Protein AF-A0AA47ESH7-F1 (afdb_monomer_lite)

Secondary structure (DSSP, 8-state):
--HHHHHHHHHHHHHHHHHHHHHHHHHHHHTT-TT--HHHHHHT--GGGGGTEEE-SS-TTSEEEPTT----TTS-----HHHHHHHIIIIITPEETT-TT--GGGEE-BSTTS-B-HHHHHHHHHHHHHHHHHHHH---BTTBPP-EEE-TTTTT--HHHHHHT---PPTT-TTSPEEEEETTSSSPEEEEE---TTT----------------------PPPGGGHHHHHHHHHHHHHHHHTT----HHHHHHHHHHHHHHHHTT--TTS-EEEEEPPP-SSS-TTSEEEEEESSS--SSGGGSEEEEEHHHHHHS-HHHHHHHHHHHHHHHHHHHHHHHHHHHHHHHT------

InterPro domains:
  IPR046519 X-Tfes, XVIPCD [PF20410] (221-329)

Radius of gyration: 30.8 Å; chains: 1; bounding box: 92×50×91 Å

Structure (mmCIF, N/CA/C/O backbone):
data_AF-A0AA47ESH7-F1
#
_entry.id   AF-A0AA47ESH7-F1
#
loop_
_atom_site.group_PDB
_atom_site.id
_atom_site.type_symbol
_atom_site.label_atom_id
_atom_site.label_alt_id
_atom_site.label_comp_id
_atom_site.label_asym_id
_atom_site.label_entity_id
_atom_site.label_seq_id
_atom_site.pdbx_PDB_ins_code
_atom_site.Cartn_x
_atom_site.Cartn_y
_atom_site.Cartn_z
_atom_site.occupancy
_atom_site.B_iso_or_equiv
_atom_site.auth_seq_id
_atom_site.auth_comp_id
_atom_site.auth_asym_id
_atom_site.auth_atom_id
_atom_site.pdbx_PDB_model_num
ATOM 1 N N . MET A 1 1 ? -9.612 -15.877 -10.134 1.00 49.09 1 MET A N 1
ATOM 2 C CA . MET A 1 1 ? -10.348 -15.116 -9.097 1.00 49.09 1 MET A CA 1
ATOM 3 C C . MET A 1 1 ? -10.061 -13.647 -9.335 1.00 49.09 1 MET A C 1
ATOM 5 O O . MET A 1 1 ? -8.882 -13.316 -9.353 1.00 49.09 1 MET A O 1
ATOM 9 N N . PRO A 1 2 ? -11.069 -12.790 -9.546 1.00 77.19 2 PRO A N 1
ATOM 10 C CA . PRO A 1 2 ? -10.845 -11.352 -9.643 1.00 77.19 2 PRO A CA 1
ATOM 11 C C . PRO A 1 2 ? -10.393 -10.816 -8.276 1.00 77.19 2 PRO A C 1
ATOM 13 O O . PRO A 1 2 ? -10.982 -11.177 -7.254 1.00 77.19 2 PRO A O 1
ATOM 16 N N . VAL A 1 3 ? -9.363 -9.967 -8.248 1.00 86.25 3 VAL A N 1
ATOM 17 C CA . VAL A 1 3 ? -8.791 -9.367 -7.023 1.00 86.25 3 VAL A CA 1
ATOM 18 C C . VAL A 1 3 ? -9.866 -8.705 -6.146 1.00 86.25 3 VAL A C 1
ATOM 20 O O . VAL A 1 3 ? -9.872 -8.879 -4.928 1.00 86.25 3 VAL A O 1
ATOM 23 N N . GLU A 1 4 ? -10.835 -8.034 -6.770 1.00 89.44 4 GLU A N 1
ATOM 24 C CA . GLU A 1 4 ? -11.952 -7.365 -6.094 1.00 89.44 4 GLU A CA 1
ATOM 25 C C . GLU A 1 4 ? -12.818 -8.318 -5.257 1.00 89.44 4 GLU A C 1
ATOM 27 O O . GLU A 1 4 ? -13.186 -7.999 -4.127 1.00 89.44 4 GLU A O 1
ATOM 32 N N . THR A 1 5 ? -13.119 -9.515 -5.771 1.00 89.69 5 THR A N 1
ATOM 33 C CA . THR A 1 5 ? -13.942 -10.500 -5.054 1.00 89.69 5 THR A CA 1
ATOM 34 C C . THR A 1 5 ? -13.242 -10.991 -3.789 1.00 89.69 5 THR A C 1
ATOM 36 O O . THR A 1 5 ? -13.888 -11.172 -2.758 1.00 89.69 5 THR A O 1
ATOM 39 N N . LEU A 1 6 ? -11.920 -11.177 -3.850 1.00 88.50 6 LEU A N 1
ATOM 40 C CA . LEU A 1 6 ? -11.137 -11.597 -2.690 1.00 88.50 6 LEU A CA 1
ATOM 41 C C . LEU A 1 6 ? -11.092 -10.499 -1.621 1.00 88.50 6 LEU A C 1
ATOM 43 O O . LEU A 1 6 ? -11.326 -10.786 -0.450 1.00 88.50 6 LEU A O 1
ATOM 47 N N . LEU A 1 7 ? -10.873 -9.242 -2.019 1.00 90.81 7 LEU A N 1
ATOM 48 C CA . LEU A 1 7 ? -10.940 -8.106 -1.094 1.00 90.81 7 LEU A CA 1
ATOM 49 C C . LEU A 1 7 ? -12.316 -7.974 -0.444 1.00 90.81 7 LEU A C 1
ATOM 51 O O . LEU A 1 7 ? -12.404 -7.769 0.763 1.00 90.81 7 LEU A O 1
ATOM 55 N N . ALA A 1 8 ? -13.390 -8.123 -1.222 1.00 93.31 8 ALA A N 1
ATOM 56 C CA . ALA A 1 8 ? -14.749 -8.068 -0.699 1.00 93.31 8 ALA A CA 1
ATOM 57 C C . ALA A 1 8 ? -15.010 -9.178 0.333 1.00 93.31 8 ALA A C 1
ATOM 59 O O . ALA A 1 8 ? -15.667 -8.920 1.343 1.00 93.31 8 ALA A O 1
ATOM 60 N N . SER A 1 9 ? -14.466 -10.383 0.117 1.00 92.50 9 SER A N 1
ATOM 61 C CA . SER A 1 9 ? -14.520 -11.472 1.101 1.00 92.50 9 SER A CA 1
ATOM 62 C C . SER A 1 9 ? -13.768 -11.103 2.379 1.00 92.50 9 SER A C 1
ATOM 64 O O . SER A 1 9 ? -14.365 -11.128 3.451 1.00 92.50 9 SER A O 1
ATOM 66 N N . ASN A 1 10 ? -12.508 -10.664 2.269 1.00 90.00 10 ASN A N 1
ATOM 67 C CA . ASN A 1 10 ? -11.696 -10.274 3.429 1.00 90.00 10 ASN A CA 1
ATOM 68 C C . ASN A 1 10 ? -12.361 -9.142 4.226 1.00 90.00 10 ASN A C 1
ATOM 70 O O . ASN A 1 10 ? -12.407 -9.185 5.452 1.00 90.00 10 A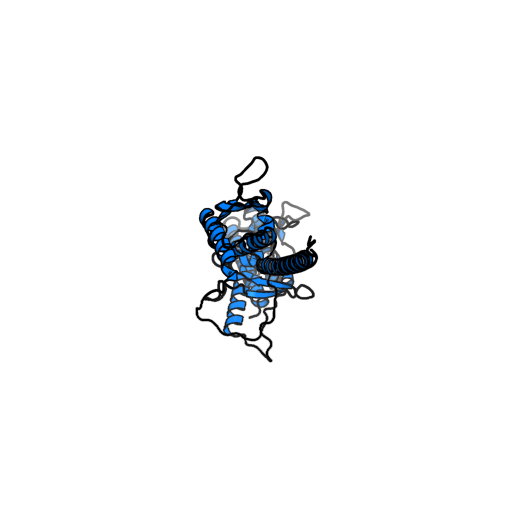SN A O 1
ATOM 74 N N . ARG A 1 11 ? -12.955 -8.162 3.535 1.00 96.38 11 ARG A N 1
ATOM 75 C CA . ARG A 1 11 ? -13.723 -7.077 4.158 1.00 96.38 11 ARG A CA 1
ATOM 76 C C . ARG A 1 11 ? -14.916 -7.597 4.955 1.00 96.38 11 ARG A C 1
ATOM 78 O O . ARG A 1 11 ? -15.185 -7.095 6.045 1.00 96.38 11 ARG A O 1
ATOM 85 N N . GLN A 1 12 ? -15.652 -8.575 4.424 1.00 96.88 12 GLN A N 1
ATOM 86 C CA . GLN A 1 12 ? -16.763 -9.190 5.152 1.00 96.88 12 GLN A CA 1
ATOM 87 C C . GLN A 1 12 ? -16.285 -10.005 6.352 1.00 96.88 12 GLN A C 1
ATOM 89 O O . GLN A 1 12 ? -16.922 -9.946 7.404 1.00 96.88 12 GLN A O 1
ATOM 94 N N . ASP A 1 13 ? -15.199 -10.757 6.201 1.00 93.50 13 ASP A N 1
ATOM 95 C CA . ASP A 1 13 ? -14.670 -11.616 7.258 1.00 93.50 13 ASP A CA 1
ATOM 96 C C . ASP A 1 13 ? -14.134 -10.783 8.426 1.00 93.50 13 ASP A C 1
ATOM 98 O O . ASP A 1 13 ? -14.510 -11.033 9.571 1.00 93.50 13 ASP A O 1
ATOM 102 N N . GLU A 1 14 ? -13.385 -9.714 8.143 1.00 94.31 14 GLU A N 1
ATOM 103 C CA . GLU A 1 14 ? -12.930 -8.754 9.155 1.00 94.31 14 GLU A CA 1
ATOM 104 C C . GLU A 1 14 ? -14.098 -8.062 9.859 1.00 94.31 14 GLU A C 1
ATOM 106 O O . GLU A 1 14 ? -14.135 -7.981 11.086 1.00 94.31 14 GLU A O 1
ATOM 111 N N . ALA A 1 15 ? -15.112 -7.620 9.109 1.00 97.69 15 ALA A N 1
ATOM 112 C CA . ALA A 1 15 ? -16.294 -7.000 9.698 1.00 97.69 15 ALA A CA 1
ATOM 113 C C . ALA A 1 15 ? -17.047 -7.962 10.633 1.00 97.69 15 ALA A C 1
ATOM 115 O O . ALA A 1 15 ? -17.444 -7.579 11.735 1.00 97.69 15 ALA A O 1
ATOM 116 N N . LYS A 1 16 ? -17.221 -9.229 10.235 1.00 97.81 16 LYS A N 1
ATOM 117 C CA . LYS A 1 16 ? -17.839 -10.257 11.088 1.00 97.81 16 LYS A CA 1
ATOM 118 C C . LYS A 1 16 ? -16.979 -10.552 12.317 1.00 97.81 16 LYS A C 1
ATOM 120 O O . LYS A 1 16 ? -17.526 -10.672 13.413 1.00 97.81 16 LYS A O 1
ATOM 125 N N . ALA A 1 17 ? -15.657 -10.621 12.160 1.00 96.81 17 ALA A N 1
ATOM 126 C CA . ALA A 1 17 ? -14.728 -10.819 13.268 1.00 96.81 17 ALA A CA 1
ATOM 127 C C . ALA A 1 17 ? -14.803 -9.666 14.283 1.00 96.81 17 ALA A C 1
ATOM 129 O O . ALA A 1 17 ? -14.866 -9.915 15.488 1.00 96.81 17 ALA A O 1
ATOM 130 N N . GLN A 1 18 ? -14.896 -8.417 13.817 1.00 96.12 18 GLN A N 1
ATOM 131 C CA . GLN A 1 18 ? -15.100 -7.255 14.684 1.00 96.12 18 GLN A CA 1
ATOM 132 C C . GLN A 1 18 ? -16.426 -7.328 15.446 1.00 96.12 18 GLN A C 1
ATOM 134 O O . GLN A 1 18 ? -16.442 -7.129 16.661 1.00 96.12 18 GLN A O 1
ATOM 139 N N . ILE A 1 19 ? -17.529 -7.683 14.779 1.00 98.31 19 ILE A N 1
ATOM 140 C CA . ILE A 1 19 ? -18.834 -7.858 15.440 1.00 98.31 19 ILE A CA 1
ATOM 141 C C . ILE A 1 19 ? -18.763 -8.948 16.520 1.00 98.31 19 ILE A C 1
ATOM 143 O O . ILE A 1 19 ? -19.250 -8.751 17.634 1.00 98.31 19 ILE A O 1
ATOM 147 N N . ALA A 1 20 ? -18.127 -10.084 16.223 1.00 98.25 20 ALA A N 1
ATOM 148 C CA . ALA A 1 20 ? -17.925 -11.148 17.203 1.00 98.25 20 ALA A CA 1
ATOM 149 C C . ALA A 1 20 ? -17.082 -10.670 18.399 1.00 98.25 20 ALA A C 1
ATOM 151 O O . ALA A 1 20 ? -17.437 -10.933 19.549 1.00 98.25 20 ALA A O 1
ATOM 152 N N . GLY A 1 21 ? -16.008 -9.917 18.140 1.00 96.62 21 GLY A N 1
ATOM 153 C CA . GLY A 1 21 ? -15.154 -9.328 19.172 1.00 96.62 21 GLY A CA 1
ATOM 154 C C . GLY A 1 21 ? -15.886 -8.319 20.059 1.00 96.62 21 GLY A C 1
ATOM 155 O O . GLY A 1 21 ? -15.703 -8.332 21.277 1.00 96.62 21 GLY A O 1
ATOM 156 N N . TRP A 1 22 ? -16.755 -7.488 19.477 1.00 97.31 22 TRP A N 1
ATOM 157 C CA . TRP A 1 22 ? -17.640 -6.596 20.227 1.00 97.31 22 TRP A CA 1
ATOM 158 C C . TRP A 1 22 ? -18.558 -7.380 21.165 1.00 97.31 22 TRP A C 1
ATOM 160 O O . TRP A 1 22 ? -18.597 -7.087 22.357 1.00 97.31 22 TRP A O 1
ATOM 170 N N . ASN A 1 23 ? -19.252 -8.402 20.655 1.00 97.56 23 ASN A N 1
ATOM 171 C CA . ASN A 1 23 ? -20.181 -9.204 21.456 1.00 97.56 23 ASN A CA 1
ATOM 172 C C . ASN A 1 23 ? -19.467 -9.916 22.610 1.00 97.56 23 ASN A C 1
ATOM 174 O O . ASN A 1 23 ? -19.924 -9.849 23.749 1.00 97.56 23 ASN A O 1
ATOM 178 N N . ALA A 1 24 ? -18.292 -10.494 22.348 1.00 97.00 24 ALA A N 1
ATOM 179 C CA . ALA A 1 24 ? -17.465 -11.096 23.389 1.00 97.00 24 ALA A CA 1
ATOM 180 C C . ALA A 1 24 ? -17.023 -10.071 24.450 1.00 97.00 24 ALA A C 1
ATOM 182 O O . ALA A 1 24 ? -16.976 -10.383 25.642 1.00 97.00 24 ALA A O 1
ATOM 183 N N . LEU A 1 25 ? -16.711 -8.835 24.041 1.00 95.81 25 LEU A N 1
ATOM 184 C CA . LEU A 1 25 ? -16.365 -7.765 24.973 1.00 95.81 25 LEU A CA 1
ATOM 185 C C . LEU A 1 25 ? -17.572 -7.326 25.811 1.00 95.81 25 LEU A C 1
ATOM 187 O O . LEU A 1 25 ? -17.417 -7.156 27.018 1.00 95.81 25 LEU A O 1
ATOM 191 N N . VAL A 1 26 ? -18.756 -7.179 25.208 1.00 95.88 26 VAL A N 1
ATOM 192 C CA . VAL A 1 26 ? -20.000 -6.872 25.932 1.00 95.88 26 VAL A CA 1
ATOM 193 C C . VAL A 1 26 ? -20.271 -7.935 26.991 1.00 95.88 26 VAL A C 1
ATOM 195 O O . VAL A 1 26 ? -20.457 -7.586 28.155 1.00 95.88 26 VAL A O 1
ATOM 198 N N . ASP A 1 27 ? -20.214 -9.219 26.630 1.00 95.69 27 ASP A N 1
ATOM 199 C CA . ASP A 1 27 ? -20.437 -10.319 27.573 1.00 95.69 27 ASP A CA 1
ATOM 200 C C . ASP A 1 27 ? -19.413 -10.322 28.710 1.00 95.69 27 ASP A C 1
ATOM 202 O O . ASP A 1 27 ? -19.773 -10.516 29.872 1.00 95.69 27 ASP A O 1
ATOM 206 N N . LYS A 1 28 ? -18.141 -10.039 28.404 1.00 95.19 28 LYS A N 1
ATOM 207 C CA . LYS A 1 28 ? -17.094 -9.895 29.422 1.00 95.19 28 LYS A CA 1
ATOM 208 C C . LYS A 1 28 ? -17.395 -8.747 30.387 1.00 95.19 28 LYS A C 1
ATOM 210 O O . LYS A 1 28 ? -17.298 -8.933 31.596 1.00 95.19 28 LYS A O 1
ATOM 215 N N . VAL A 1 29 ? -17.739 -7.564 29.878 1.00 93.94 29 VAL A N 1
ATOM 216 C CA . VAL A 1 29 ? -18.041 -6.388 30.714 1.00 93.94 29 VAL A CA 1
ATOM 217 C C . VAL A 1 29 ? -19.307 -6.620 31.539 1.00 93.94 29 VAL A C 1
ATOM 219 O O . VAL A 1 29 ? -19.368 -6.215 32.699 1.00 93.94 29 VAL A O 1
ATOM 222 N N . ARG A 1 30 ? -20.289 -7.338 30.990 1.00 95.25 30 ARG A N 1
ATOM 223 C CA . ARG A 1 30 ? -21.546 -7.661 31.672 1.00 95.25 30 ARG A CA 1
ATOM 224 C C . ARG A 1 30 ? -21.346 -8.455 32.965 1.00 95.25 30 ARG A C 1
ATOM 226 O O . ARG A 1 30 ? -22.133 -8.303 33.895 1.00 95.25 30 ARG A O 1
ATOM 233 N N . GLN A 1 31 ? -20.283 -9.258 33.057 1.00 94.81 31 GLN A N 1
ATOM 234 C CA . GLN A 1 31 ? -19.967 -10.034 34.263 1.00 94.81 31 GLN A CA 1
ATOM 235 C C . GLN A 1 31 ? -19.665 -9.151 35.482 1.00 94.81 31 GLN A C 1
ATOM 237 O O . GLN A 1 31 ? -19.966 -9.547 36.605 1.00 94.81 31 GLN A O 1
ATOM 242 N N . SER A 1 32 ? -19.085 -7.965 35.277 1.00 93.50 32 SER A N 1
ATOM 243 C CA . SER A 1 32 ? -18.800 -7.003 36.351 1.00 93.50 32 SER A CA 1
ATOM 244 C C . SER A 1 32 ? -19.794 -5.841 36.398 1.00 93.50 32 SER A C 1
ATOM 246 O O . SER A 1 32 ? -19.970 -5.233 37.452 1.00 93.50 32 SER A O 1
ATOM 248 N N . ASN A 1 33 ? -20.470 -5.548 35.286 1.00 91.94 33 ASN A N 1
ATOM 249 C CA . ASN A 1 33 ? -21.524 -4.547 35.190 1.00 91.94 33 ASN A CA 1
ATOM 250 C C . ASN A 1 33 ? -22.767 -5.132 34.491 1.00 91.94 33 ASN A C 1
ATOM 252 O O . ASN A 1 33 ? -22.882 -5.028 33.267 1.00 91.94 33 ASN A O 1
ATOM 256 N N . PRO A 1 34 ? -23.732 -5.697 35.243 1.00 90.81 34 PRO A N 1
ATOM 257 C CA . PRO A 1 34 ? -24.936 -6.300 34.665 1.00 90.81 34 PRO A CA 1
ATOM 258 C C . PRO A 1 34 ? -25.793 -5.342 33.824 1.00 90.81 34 PRO A C 1
ATOM 260 O O . PRO A 1 34 ? -26.542 -5.795 32.964 1.00 90.81 34 PRO A O 1
ATOM 263 N N . ALA A 1 35 ? -25.671 -4.029 34.046 1.00 87.56 35 ALA A N 1
ATOM 264 C CA . ALA A 1 35 ? -26.378 -2.978 33.317 1.00 87.56 35 ALA A CA 1
ATOM 265 C C . ALA A 1 35 ? -25.495 -2.320 32.238 1.00 87.56 35 ALA A C 1
ATOM 267 O O . ALA A 1 35 ? -25.583 -1.113 32.013 1.00 87.56 35 ALA A O 1
ATOM 268 N N . VAL A 1 36 ? -24.597 -3.088 31.606 1.00 91.38 36 VAL A N 1
ATOM 269 C CA . VAL A 1 36 ? -23.728 -2.582 30.535 1.00 91.38 36 VAL A CA 1
ATOM 270 C C . VAL A 1 36 ? -24.553 -1.973 29.397 1.00 91.38 36 VAL A C 1
ATOM 272 O O . VAL A 1 36 ? -25.438 -2.610 28.832 1.00 91.38 36 VAL A O 1
ATOM 275 N N . ASP A 1 37 ? -24.235 -0.729 29.053 1.00 92.69 37 ASP A N 1
ATOM 276 C CA . ASP A 1 37 ? -24.786 -0.002 27.916 1.00 92.69 37 ASP A CA 1
ATOM 277 C C . ASP A 1 37 ? -23.650 0.538 27.027 1.00 92.69 37 ASP A C 1
ATOM 279 O O . ASP A 1 37 ? -22.458 0.357 27.304 1.00 92.69 37 ASP A O 1
ATOM 283 N N . LEU A 1 38 ? -23.997 1.227 25.937 1.00 95.12 38 LEU A N 1
ATOM 284 C CA . LEU A 1 38 ? -22.994 1.799 25.030 1.00 95.12 38 LEU A CA 1
ATOM 285 C C . LEU A 1 38 ? -22.093 2.826 25.736 1.00 95.12 38 LEU A C 1
ATOM 287 O O . LEU A 1 38 ? -20.918 2.963 25.392 1.00 95.12 38 LEU A O 1
ATOM 291 N N . THR A 1 39 ? -22.617 3.544 26.732 1.00 94.69 39 THR A N 1
ATOM 292 C CA . THR A 1 39 ? -21.860 4.552 27.486 1.00 94.69 39 THR A CA 1
ATOM 293 C C . THR A 1 39 ? -20.805 3.891 28.373 1.00 94.69 39 THR A C 1
ATOM 295 O O . THR A 1 39 ? -19.647 4.321 28.390 1.00 94.69 39 THR A O 1
ATOM 298 N N . ALA A 1 40 ? -21.162 2.802 29.051 1.00 93.12 40 ALA A N 1
ATOM 299 C CA . ALA A 1 40 ? -20.245 1.963 29.807 1.00 93.12 40 ALA A CA 1
ATOM 300 C C . ALA A 1 40 ? -19.175 1.348 28.893 1.00 93.12 40 ALA A C 1
ATOM 302 O O . ALA A 1 40 ? -17.989 1.409 29.217 1.00 93.12 40 ALA A O 1
ATOM 303 N N . MET A 1 41 ? -19.562 0.851 27.712 1.00 95.12 41 MET A N 1
ATOM 304 C CA . MET A 1 41 ? -18.617 0.323 26.718 1.00 95.12 41 MET A CA 1
ATOM 305 C C . MET A 1 41 ? -17.627 1.387 26.235 1.00 95.12 41 MET A C 1
ATOM 307 O O . MET A 1 41 ? -16.429 1.120 26.158 1.00 95.12 41 MET A O 1
ATOM 311 N N . ARG A 1 42 ? -18.085 2.620 25.983 1.00 93.31 42 ARG A N 1
ATOM 312 C CA . ARG A 1 42 ? -17.201 3.746 25.633 1.00 93.31 42 ARG A CA 1
ATOM 313 C C . ARG A 1 42 ? -16.206 4.069 26.748 1.00 93.31 42 ARG A C 1
ATOM 315 O O . ARG A 1 42 ? -15.078 4.463 26.470 1.00 93.31 42 ARG A O 1
ATOM 322 N N . SER A 1 43 ? -16.632 3.904 27.998 1.00 90.69 43 SER A N 1
ATOM 323 C CA . SER A 1 43 ? -15.847 4.227 29.194 1.00 90.69 43 SER A CA 1
ATOM 324 C C . SER A 1 43 ? -14.863 3.118 29.588 1.00 90.69 43 SER A C 1
ATOM 326 O O . SER A 1 43 ? -13.983 3.349 30.409 1.00 90.69 43 SER A O 1
ATOM 328 N N . HIS A 1 44 ? -14.961 1.932 28.976 1.00 86.62 44 HIS A N 1
ATOM 329 C CA . HIS A 1 44 ? -14.081 0.783 29.227 1.00 86.62 44 HIS A CA 1
ATOM 330 C C . HIS A 1 44 ? -12.607 1.033 28.830 1.00 86.62 44 HIS A C 1
ATOM 332 O O . HIS A 1 44 ? -11.725 0.267 29.208 1.00 86.62 44 HIS A O 1
ATOM 338 N N . GLY A 1 45 ? -12.312 2.083 28.053 1.00 78.94 45 GLY A N 1
ATOM 339 C CA . GLY A 1 45 ? -10.938 2.477 27.703 1.00 78.94 45 GLY A CA 1
ATOM 340 C C . GLY A 1 45 ? -10.296 1.674 26.565 1.00 78.94 45 GLY A C 1
ATOM 341 O O . GLY A 1 45 ? -9.130 1.886 26.244 1.00 78.94 45 GLY A O 1
ATOM 342 N N . ASN A 1 46 ? -11.042 0.774 25.914 1.00 86.81 46 ASN A N 1
ATOM 343 C CA . ASN A 1 46 ? -10.577 0.097 24.703 1.00 86.81 46 ASN A CA 1
ATOM 344 C C . ASN A 1 46 ? -10.906 0.952 23.475 1.00 86.81 46 ASN A C 1
ATOM 346 O O . ASN A 1 46 ? -12.067 1.043 23.096 1.00 86.81 46 ASN A O 1
ATOM 350 N N . GLY A 1 47 ? -9.892 1.512 22.811 1.00 85.19 47 GLY A N 1
ATOM 351 C CA . GLY A 1 47 ? -10.085 2.385 21.648 1.00 85.19 47 GLY A CA 1
ATOM 352 C C . GLY A 1 47 ? -10.872 1.761 20.486 1.00 85.19 47 GLY A C 1
ATOM 353 O O . GLY A 1 47 ? -11.539 2.492 19.759 1.00 85.19 47 GLY A O 1
ATOM 354 N N . ARG A 1 48 ? -10.882 0.426 20.339 1.00 85.88 48 ARG A N 1
ATOM 355 C CA . ARG A 1 48 ? -11.635 -0.263 19.270 1.00 85.88 48 ARG A CA 1
ATOM 356 C C . ARG A 1 48 ? -13.149 -0.128 19.405 1.00 85.88 48 ARG A C 1
ATOM 358 O O . ARG A 1 48 ? -13.855 -0.242 18.412 1.00 85.88 48 ARG A O 1
ATOM 365 N N . VAL A 1 49 ? -13.667 0.173 20.601 1.00 94.12 49 VAL A N 1
ATOM 366 C CA . VAL A 1 49 ? -15.109 0.427 20.775 1.00 94.12 49 VAL A CA 1
ATOM 367 C C . VAL A 1 49 ? -15.566 1.625 19.938 1.00 94.12 49 VAL A C 1
ATOM 369 O O . VAL A 1 49 ? -16.712 1.671 19.502 1.00 94.12 49 VAL A O 1
ATOM 372 N N . HIS A 1 50 ? -14.662 2.562 19.636 1.00 93.25 50 HIS A N 1
ATOM 373 C CA . HIS A 1 50 ? -14.964 3.738 18.826 1.00 93.25 50 HIS A CA 1
ATOM 374 C C . HIS A 1 50 ? -15.226 3.437 17.348 1.00 93.25 50 HIS A C 1
ATOM 376 O O . HIS A 1 50 ? -15.617 4.353 16.629 1.00 93.25 50 HIS A O 1
ATOM 382 N N . ASP A 1 51 ? -15.063 2.194 16.894 1.00 94.94 51 ASP A N 1
ATOM 383 C CA . ASP A 1 51 ? -15.463 1.764 15.547 1.00 94.94 51 ASP A CA 1
ATOM 384 C C . ASP A 1 51 ? -16.953 1.384 15.493 1.00 94.94 51 ASP A C 1
ATOM 386 O O . ASP A 1 51 ? -17.541 1.269 14.422 1.00 94.94 51 ASP A O 1
ATOM 390 N N . PHE A 1 52 ? -17.593 1.242 16.656 1.00 97.06 52 PHE A N 1
ATOM 391 C CA . PHE A 1 52 ? -18.995 0.849 16.799 1.00 97.06 52 PHE A CA 1
ATOM 392 C C . PHE A 1 52 ? -19.870 1.986 17.329 1.00 97.06 52 PHE A C 1
ATOM 394 O O . PHE A 1 52 ? -21.043 2.111 16.971 1.00 97.06 52 PHE A O 1
ATOM 401 N N . ILE A 1 53 ? -19.296 2.814 18.200 1.00 96.50 53 ILE A N 1
ATOM 402 C CA . ILE A 1 53 ? -20.003 3.863 18.930 1.00 96.50 53 ILE A CA 1
ATOM 403 C C . ILE A 1 53 ? -19.234 5.180 18.911 1.00 96.50 53 ILE A C 1
ATOM 405 O O . ILE A 1 53 ? -18.012 5.225 18.778 1.00 96.50 53 ILE A O 1
ATOM 409 N N . GLU A 1 54 ? -19.958 6.270 19.107 1.00 94.75 54 GLU A N 1
ATOM 410 C CA . GLU A 1 54 ? -19.415 7.621 19.191 1.00 94.75 54 GLU A CA 1
ATOM 411 C C . GLU A 1 54 ? -20.071 8.409 20.329 1.00 94.75 54 GLU A C 1
ATOM 413 O O . GLU A 1 54 ? -21.029 7.954 20.955 1.00 94.75 54 GLU A O 1
ATOM 418 N N . ALA A 1 55 ? -19.521 9.581 20.645 1.00 94.62 55 ALA A N 1
ATOM 419 C CA . ALA A 1 55 ? -20.151 10.483 21.601 1.00 94.62 55 ALA A CA 1
ATOM 420 C C . ALA A 1 55 ? -21.474 11.000 21.031 1.00 94.62 55 ALA A C 1
ATOM 422 O O . ALA A 1 55 ? -21.519 11.406 19.872 1.00 94.62 55 ALA A O 1
ATOM 423 N N . ASN A 1 56 ? -22.526 11.046 21.847 1.00 95.12 56 ASN A N 1
ATOM 424 C CA . ASN A 1 56 ? -23.758 11.703 21.434 1.00 95.12 56 ASN A CA 1
ATOM 425 C C . ASN A 1 56 ? -23.496 13.223 21.310 1.00 95.12 56 ASN A C 1
ATOM 427 O O . ASN A 1 56 ? -23.062 13.841 22.286 1.00 95.12 56 ASN A O 1
ATOM 431 N N . PRO A 1 57 ? -23.750 13.850 20.147 1.00 92.94 57 PRO A N 1
ATOM 432 C CA . PRO A 1 57 ? -23.473 15.271 19.938 1.00 92.94 57 PRO A CA 1
ATOM 433 C C . PRO A 1 57 ? -24.340 16.189 20.815 1.00 92.94 57 PRO A C 1
ATOM 435 O O . PRO A 1 57 ? -23.902 17.276 21.179 1.00 92.94 57 PRO A O 1
ATOM 438 N N . SER A 1 58 ? -25.541 15.751 21.202 1.00 95.38 58 SER A N 1
ATOM 439 C CA . SER A 1 58 ? -26.437 16.477 22.112 1.00 95.38 58 SER A CA 1
ATOM 440 C C . SER A 1 58 ? -26.096 16.261 23.590 1.00 95.38 58 SER A C 1
ATOM 442 O O . SER A 1 58 ? -26.424 17.100 24.424 1.00 95.38 58 SER A O 1
ATOM 444 N N . ASN A 1 59 ? -25.436 15.151 23.932 1.00 95.38 59 ASN A N 1
ATOM 445 C CA . ASN A 1 59 ? -24.935 14.886 25.280 1.00 95.38 59 ASN A CA 1
ATOM 446 C C . ASN A 1 59 ? -23.624 14.081 25.230 1.00 95.38 59 ASN A C 1
ATOM 448 O O . ASN A 1 59 ? -23.659 12.851 25.311 1.00 95.38 59 ASN A O 1
ATOM 452 N N . PRO A 1 60 ? -22.453 14.742 25.174 1.00 93.38 60 PRO A N 1
ATOM 453 C CA . PRO A 1 60 ? -21.165 14.067 24.986 1.00 93.38 60 PRO A CA 1
ATOM 454 C C . PRO A 1 60 ? -20.763 13.086 26.094 1.00 93.38 60 PRO A C 1
ATOM 456 O O . PRO A 1 60 ? -19.793 12.343 25.919 1.00 93.38 60 PRO A O 1
ATOM 459 N N . ARG A 1 61 ? -21.477 13.070 27.231 1.00 93.75 61 ARG A N 1
ATOM 460 C CA . ARG A 1 61 ? -21.296 12.077 28.303 1.00 93.75 61 ARG A CA 1
ATOM 461 C C . ARG A 1 61 ? -21.929 10.727 27.974 1.00 93.75 61 ARG A C 1
ATOM 463 O O . ARG A 1 61 ? -21.548 9.736 28.580 1.00 93.75 61 ARG A O 1
ATOM 470 N N . GLN A 1 62 ? -22.869 10.686 27.036 1.00 95.19 62 GLN A N 1
ATOM 471 C CA . GLN A 1 62 ? -23.498 9.461 26.557 1.00 95.19 62 GLN A CA 1
ATOM 472 C C . GLN A 1 62 ? -22.843 8.999 25.256 1.00 95.19 62 GLN A C 1
ATOM 474 O O . GLN A 1 62 ? -22.272 9.795 24.501 1.00 95.19 62 GLN A O 1
ATOM 479 N N . ALA A 1 63 ? -22.908 7.696 25.002 1.00 95.44 63 ALA A N 1
ATOM 480 C CA . ALA A 1 63 ? -22.549 7.132 23.711 1.00 95.44 63 ALA A CA 1
ATOM 481 C C . ALA A 1 63 ? -23.798 6.842 22.875 1.00 95.44 63 ALA A C 1
ATOM 483 O O . ALA A 1 63 ? -24.864 6.543 23.409 1.00 95.44 63 ALA A O 1
ATOM 484 N N . GLN A 1 64 ? -23.640 6.892 21.559 1.00 96.50 64 GLN A N 1
ATOM 485 C CA . GLN A 1 64 ? -24.626 6.425 20.591 1.00 96.50 64 GLN A CA 1
ATOM 486 C C . GLN A 1 64 ? -23.960 5.482 19.589 1.00 96.50 64 GLN A C 1
ATOM 488 O O . GLN A 1 64 ? -22.735 5.487 19.442 1.00 96.50 64 GLN A O 1
ATOM 493 N N . ALA A 1 65 ? -24.760 4.677 18.893 1.00 97.44 65 ALA A N 1
ATOM 494 C CA . ALA A 1 65 ? -24.273 3.894 17.765 1.00 97.44 65 ALA A CA 1
ATOM 495 C C . ALA A 1 65 ? -23.727 4.816 16.672 1.00 97.44 65 ALA A C 1
ATOM 497 O O . ALA A 1 65 ? -24.291 5.883 16.423 1.00 97.44 65 ALA A O 1
ATOM 498 N N . ARG A 1 66 ? -22.660 4.392 15.992 1.00 96.38 66 ARG A N 1
ATOM 499 C CA . ARG A 1 66 ? -22.269 5.067 14.755 1.00 96.38 66 ARG A CA 1
ATOM 500 C C . ARG A 1 66 ? -23.350 4.905 13.680 1.00 96.38 66 ARG A C 1
ATOM 502 O O . ARG A 1 66 ? -24.071 3.902 13.688 1.00 96.38 66 ARG A O 1
ATOM 509 N N . PRO A 1 67 ? -23.447 5.848 12.727 1.00 96.62 67 PRO A N 1
ATOM 510 C CA . PRO A 1 67 ? -24.378 5.745 11.609 1.00 96.62 67 PRO A CA 1
ATOM 511 C C . PRO A 1 67 ? -24.335 4.375 10.915 1.00 96.62 67 PRO A C 1
ATOM 513 O O . PRO A 1 67 ? -23.273 3.840 10.620 1.00 96.62 67 PRO A O 1
ATOM 516 N N . GLY A 1 68 ? -25.505 3.790 10.657 1.00 96.75 68 GLY A N 1
ATOM 517 C CA . GLY A 1 68 ? -25.621 2.481 10.005 1.00 96.75 68 GLY A CA 1
ATOM 518 C C . GLY A 1 68 ? -25.447 1.270 10.929 1.00 96.75 68 GLY A C 1
ATOM 519 O O . GLY A 1 68 ? -25.724 0.159 10.486 1.00 96.75 68 GLY A O 1
ATOM 520 N N . ILE A 1 69 ? -25.077 1.458 12.200 1.00 98.19 69 ILE A N 1
ATOM 521 C CA . ILE A 1 69 ? -24.990 0.384 13.197 1.00 98.19 69 ILE A CA 1
ATOM 522 C C . ILE A 1 69 ? -26.268 0.342 14.035 1.00 98.19 69 ILE A C 1
ATOM 524 O O . ILE A 1 69 ? -26.764 1.364 14.503 1.00 98.19 69 ILE A O 1
ATOM 528 N N . THR A 1 70 ? -26.813 -0.853 14.242 1.00 98.19 70 THR A N 1
ATOM 529 C CA . THR A 1 70 ? -27.994 -1.075 15.083 1.00 98.19 70 THR A CA 1
ATOM 530 C C . THR A 1 70 ? -27.743 -2.224 16.047 1.00 98.19 70 THR A C 1
ATOM 532 O O . THR A 1 70 ? -27.549 -3.364 15.623 1.00 98.19 70 THR A O 1
ATOM 535 N N . PHE A 1 71 ? -27.752 -1.911 17.343 1.00 98.06 71 PHE A N 1
ATOM 536 C CA . PHE A 1 71 ? -27.592 -2.877 18.428 1.00 98.06 71 PHE A CA 1
ATOM 537 C C . PHE A 1 71 ? -28.935 -3.464 18.860 1.00 98.06 71 PHE A C 1
ATOM 539 O O . PHE A 1 71 ? -29.983 -2.833 18.722 1.00 98.06 71 PHE A O 1
ATOM 546 N N . ASN A 1 72 ? -28.877 -4.650 19.455 1.00 96.56 72 ASN A N 1
ATOM 547 C CA . ASN A 1 72 ? -29.951 -5.167 20.288 1.00 96.56 72 ASN A CA 1
ATOM 548 C C . ASN A 1 72 ? -30.053 -4.348 21.587 1.00 96.56 72 ASN A C 1
ATOM 550 O O . ASN A 1 72 ? -29.115 -3.656 21.988 1.00 96.56 72 ASN A O 1
ATOM 554 N N . SER A 1 73 ? -31.182 -4.466 22.289 1.00 91.81 73 SER A N 1
ATOM 555 C CA . SER A 1 73 ? -31.412 -3.766 23.563 1.00 91.81 73 SER A CA 1
ATOM 556 C C . SER A 1 73 ? -30.417 -4.142 24.663 1.00 91.81 73 SER A C 1
ATOM 558 O O . SER A 1 73 ? -30.240 -3.384 25.608 1.00 91.81 73 SER A O 1
ATOM 560 N N . ASP A 1 74 ? -29.779 -5.307 24.556 1.00 91.06 74 ASP A N 1
ATOM 561 C CA . ASP A 1 74 ? -28.770 -5.783 25.501 1.00 91.06 74 ASP A CA 1
ATOM 562 C C . ASP A 1 74 ? -27.349 -5.276 25.174 1.00 91.06 74 ASP A C 1
ATOM 564 O O . ASP A 1 74 ? -26.391 -5.639 25.854 1.00 91.06 74 ASP A O 1
ATOM 568 N N . GLY A 1 75 ? -27.191 -4.454 24.131 1.00 93.50 75 GLY A N 1
ATOM 569 C CA . GLY A 1 75 ? -25.905 -3.916 23.685 1.00 93.50 75 GLY A CA 1
ATOM 570 C C . GLY A 1 75 ? -25.113 -4.844 22.760 1.00 93.50 75 GLY A C 1
ATOM 571 O O . GLY A 1 75 ? -24.077 -4.429 22.235 1.00 93.50 75 GLY A O 1
ATOM 572 N N . SER A 1 76 ? -25.586 -6.070 22.506 1.00 95.94 76 SER A N 1
ATOM 573 C CA . SER A 1 76 ? -24.994 -6.937 21.484 1.00 95.94 76 SER A CA 1
ATOM 574 C C . SER A 1 76 ? -25.279 -6.404 20.076 1.00 95.94 76 SER A C 1
ATOM 576 O O . SER A 1 76 ? -26.272 -5.717 19.825 1.00 95.94 76 SER A O 1
ATOM 578 N N . LEU A 1 77 ? -24.390 -6.706 19.136 1.00 98.19 77 LEU A N 1
ATOM 579 C CA . LEU A 1 77 ? -24.483 -6.308 17.742 1.00 98.19 77 LEU A CA 1
ATOM 580 C C . LEU A 1 77 ? -24.805 -7.535 16.870 1.00 98.19 77 LEU A C 1
ATOM 582 O O . LEU A 1 77 ? -23.954 -8.420 16.728 1.00 98.19 77 LEU A O 1
ATOM 586 N N . PRO A 1 78 ? -26.009 -7.629 16.274 1.00 98.19 78 PRO A N 1
ATOM 587 C CA . PRO A 1 78 ? -26.344 -8.739 15.387 1.00 98.19 78 PRO A CA 1
ATOM 588 C C . PRO A 1 78 ? -25.593 -8.634 14.051 1.00 98.19 78 PRO A C 1
ATOM 590 O O . PRO A 1 78 ? -25.410 -7.540 13.514 1.00 98.19 78 PRO A O 1
ATOM 593 N N . MET A 1 79 ? -25.215 -9.775 13.463 1.00 97.56 79 MET A N 1
ATOM 594 C CA . MET A 1 79 ? -24.547 -9.856 12.150 1.00 97.56 79 MET A CA 1
ATOM 595 C C . MET A 1 79 ? -25.531 -9.691 10.978 1.00 97.56 79 MET A C 1
ATOM 597 O O . MET A 1 79 ? -25.634 -10.544 10.098 1.00 97.56 79 MET A O 1
ATOM 601 N N . THR A 1 80 ? -26.287 -8.596 10.963 1.00 98.44 80 THR A N 1
ATOM 602 C CA . THR A 1 80 ? -27.127 -8.242 9.811 1.00 98.44 80 THR A CA 1
ATOM 603 C C . THR A 1 80 ? -26.253 -7.751 8.650 1.00 98.44 80 THR A C 1
ATOM 605 O O . THR A 1 80 ? -25.169 -7.212 8.892 1.00 98.44 80 THR A O 1
ATOM 608 N N . PRO A 1 81 ? -26.708 -7.855 7.385 1.00 98.31 81 PRO A N 1
ATOM 609 C CA . PRO A 1 81 ? -25.970 -7.302 6.248 1.00 98.31 81 PRO A CA 1
ATOM 610 C C . PRO A 1 81 ? -25.621 -5.817 6.420 1.00 98.31 81 PRO A C 1
ATOM 612 O O . PRO A 1 81 ? -24.521 -5.399 6.071 1.00 98.31 81 PRO A O 1
ATOM 615 N N . GLN A 1 82 ? -26.525 -5.038 7.024 1.00 98.31 82 GLN A N 1
ATOM 616 C CA . GLN A 1 82 ? -26.308 -3.623 7.325 1.00 98.31 82 GLN A CA 1
ATOM 617 C C . GLN A 1 82 ? -25.168 -3.417 8.335 1.00 98.31 82 GLN A C 1
ATOM 619 O O . GLN A 1 82 ? -24.253 -2.641 8.069 1.00 98.31 82 GLN A O 1
ATOM 624 N N . ASN A 1 83 ? -25.184 -4.137 9.463 1.00 98.56 83 ASN A N 1
ATOM 625 C CA . ASN A 1 83 ? -24.147 -4.011 10.491 1.00 98.56 83 ASN A CA 1
ATOM 626 C C . ASN A 1 83 ? -22.779 -4.482 9.983 1.00 98.56 83 ASN A C 1
ATOM 628 O O . ASN A 1 83 ? -21.769 -3.841 10.262 1.00 98.56 83 ASN A O 1
ATOM 632 N N . VAL A 1 84 ? -22.742 -5.566 9.200 1.00 98.56 84 VAL A N 1
ATOM 633 C CA . VAL A 1 84 ? -21.512 -6.057 8.555 1.00 98.56 84 VAL A CA 1
ATOM 634 C C . VAL A 1 84 ? -20.980 -5.024 7.558 1.00 98.56 84 VAL A C 1
ATOM 636 O O . VAL A 1 84 ? -19.785 -4.733 7.555 1.00 98.56 84 VAL A O 1
ATOM 639 N N . ALA A 1 85 ? -21.846 -4.415 6.743 1.00 98.12 85 ALA A N 1
ATOM 640 C CA . ALA A 1 85 ? -21.435 -3.372 5.809 1.00 98.12 85 ALA A CA 1
ATOM 641 C C . ALA A 1 85 ? -20.861 -2.142 6.533 1.00 98.12 85 ALA A C 1
ATOM 643 O O . ALA A 1 85 ? -19.789 -1.669 6.143 1.00 98.12 85 ALA A O 1
ATOM 644 N N . ALA A 1 86 ? -21.529 -1.685 7.600 1.00 98.19 86 ALA A N 1
ATOM 645 C CA . ALA A 1 86 ? -21.093 -0.561 8.426 1.00 98.19 86 ALA A CA 1
ATOM 646 C C . ALA A 1 86 ? -19.759 -0.844 9.133 1.00 98.19 86 ALA A C 1
ATOM 648 O O . ALA A 1 86 ? -18.876 0.010 9.138 1.00 98.19 86 ALA A O 1
ATOM 649 N N . GLN A 1 87 ? -19.563 -2.052 9.671 1.00 97.81 87 GLN A N 1
ATOM 650 C CA . GLN A 1 87 ? -18.283 -2.437 10.273 1.00 97.81 87 GLN A CA 1
ATOM 651 C C . GLN A 1 87 ? -17.156 -2.532 9.252 1.00 97.81 87 GLN A C 1
ATOM 653 O O . GLN A 1 87 ? -16.048 -2.084 9.530 1.00 97.81 87 GLN A O 1
ATOM 658 N N . GLY A 1 88 ? -17.437 -3.000 8.035 1.00 97.19 88 GLY A N 1
ATOM 659 C CA . GLY A 1 88 ? -16.465 -2.887 6.953 1.00 97.19 88 GLY A CA 1
ATOM 660 C C . GLY A 1 88 ? -16.037 -1.431 6.721 1.00 97.19 88 GLY A C 1
ATOM 661 O O . GLY A 1 88 ? -14.857 -1.169 6.530 1.00 97.19 88 GLY A O 1
ATOM 662 N N . THR A 1 89 ? -16.957 -0.467 6.831 1.00 96.38 89 THR A N 1
ATOM 663 C CA . THR A 1 89 ? -16.642 0.959 6.657 1.00 96.38 89 THR A CA 1
ATOM 664 C C . THR A 1 89 ? -15.831 1.534 7.814 1.00 96.38 89 THR A C 1
ATOM 666 O O . THR A 1 89 ? -14.850 2.237 7.583 1.00 96.38 89 THR A O 1
ATOM 669 N N . TYR A 1 90 ? -16.208 1.243 9.058 1.00 96.19 90 TYR A N 1
ATOM 670 C CA . TYR A 1 90 ? -15.532 1.821 10.222 1.00 96.19 90 TYR A CA 1
ATOM 671 C C . TYR A 1 90 ? -14.246 1.102 10.624 1.00 96.19 90 TYR A C 1
ATOM 673 O O . TYR A 1 90 ? -13.459 1.680 11.368 1.00 96.19 90 TYR A O 1
ATOM 681 N N . TYR A 1 91 ? -14.008 -0.114 10.133 1.00 95.31 91 TYR A N 1
ATOM 682 C CA . TYR A 1 91 ? -12.816 -0.890 10.458 1.00 95.31 91 TYR A CA 1
ATOM 683 C C . TYR A 1 91 ? -11.915 -1.124 9.243 1.00 95.31 91 TYR A C 1
ATOM 685 O O . TYR A 1 91 ? -10.798 -0.610 9.197 1.00 95.31 91 TYR A O 1
ATOM 693 N N . PHE A 1 92 ? -12.403 -1.865 8.247 1.00 96.44 92 PHE A N 1
ATOM 694 C CA . PHE A 1 92 ? -11.601 -2.286 7.095 1.00 96.44 92 PHE A CA 1
ATOM 695 C C . PHE A 1 92 ? -11.258 -1.110 6.171 1.00 96.44 92 PHE A C 1
ATOM 697 O O . PHE A 1 92 ? -10.132 -0.981 5.700 1.00 96.44 92 PHE A O 1
ATOM 704 N N . ASP A 1 93 ? -12.212 -0.209 5.941 1.00 95.62 93 ASP A N 1
ATOM 705 C CA . ASP A 1 93 ? -12.054 0.884 4.978 1.00 95.62 93 ASP A CA 1
ATOM 706 C C . ASP A 1 93 ? -11.268 2.085 5.540 1.00 95.62 93 ASP A C 1
ATOM 708 O O . ASP A 1 93 ? -11.088 3.079 4.816 1.00 95.62 93 ASP A O 1
ATOM 712 N N . LYS A 1 94 ? -10.788 2.005 6.794 1.00 95.12 94 LYS A N 1
ATOM 713 C CA . LYS A 1 94 ? -9.916 3.012 7.419 1.00 95.12 94 LYS A CA 1
ATOM 714 C C . LYS A 1 94 ? -8.740 3.352 6.511 1.00 95.12 94 LYS A C 1
ATOM 716 O O . LYS A 1 94 ? -8.250 2.519 5.754 1.00 95.12 94 LYS A O 1
ATOM 721 N N . ARG A 1 95 ? -8.309 4.610 6.561 1.00 94.69 95 ARG A N 1
ATOM 722 C CA . ARG A 1 95 ? -7.201 5.098 5.729 1.00 94.69 95 ARG A CA 1
ATOM 723 C C . ARG A 1 95 ? -5.855 4.816 6.401 1.00 94.69 95 ARG A C 1
ATOM 725 O O . ARG A 1 95 ? -5.825 4.631 7.617 1.00 94.69 95 ARG A O 1
ATOM 732 N N . PRO A 1 96 ? -4.742 4.830 5.661 1.00 95.12 96 PRO A N 1
ATOM 733 C CA . PRO A 1 96 ? -3.425 4.715 6.265 1.00 95.12 96 PRO A CA 1
ATOM 734 C C . PRO A 1 96 ? -3.165 5.801 7.316 1.00 95.12 96 PRO A C 1
ATOM 736 O O . PRO A 1 96 ? -3.648 6.938 7.204 1.00 95.12 96 PRO A O 1
ATOM 739 N N . GLN A 1 97 ? -2.404 5.465 8.350 1.00 90.19 97 GLN A N 1
ATOM 740 C CA . GLN A 1 97 ? -1.996 6.406 9.383 1.00 90.19 97 GLN A CA 1
ATOM 741 C C . GLN A 1 97 ? -1.241 7.587 8.755 1.00 90.19 97 GLN A C 1
ATOM 743 O O . GLN A 1 97 ? -0.408 7.416 7.875 1.00 90.19 97 GLN A O 1
ATOM 748 N N . GLY A 1 98 ? -1.565 8.809 9.185 1.00 86.94 98 GLY A N 1
ATOM 749 C CA . GLY A 1 98 ? -0.976 10.027 8.618 1.00 86.94 98 GLY A CA 1
ATOM 750 C C . GLY A 1 98 ? -1.637 10.530 7.330 1.00 86.94 98 GLY A C 1
ATOM 751 O O . GLY A 1 98 ? -1.205 11.555 6.806 1.00 86.94 98 GLY A O 1
ATOM 752 N N . THR A 1 99 ? -2.706 9.885 6.839 1.00 87.56 99 THR A N 1
ATOM 753 C CA . THR A 1 99 ? -3.478 10.417 5.701 1.00 87.56 99 THR A CA 1
ATOM 754 C C . THR A 1 99 ? -3.980 11.831 6.010 1.00 87.56 99 THR A C 1
ATOM 756 O O . THR A 1 99 ? -4.726 12.046 6.968 1.00 87.56 99 THR A O 1
ATOM 759 N N . GLN A 1 100 ? -3.587 12.801 5.181 1.00 90.44 100 GLN A N 1
ATOM 760 C CA . GLN A 1 100 ? -3.943 14.205 5.379 1.00 90.44 100 GLN A CA 1
ATOM 761 C C . GLN A 1 100 ? -5.461 14.413 5.401 1.00 90.44 100 GLN A C 1
ATOM 763 O O . GLN A 1 100 ? -6.196 13.867 4.580 1.00 90.44 100 GLN A O 1
ATOM 768 N N . GLY A 1 101 ? -5.926 15.223 6.352 1.00 92.38 101 GLY A N 1
ATOM 769 C CA . GLY A 1 101 ? -7.344 15.555 6.507 1.00 92.38 101 GLY A CA 1
ATOM 770 C C . GLY A 1 101 ? -8.208 14.445 7.112 1.00 92.38 101 GLY A C 1
ATOM 771 O O . GLY A 1 101 ? -9.401 14.667 7.310 1.00 92.38 101 GLY A O 1
ATOM 772 N N . ILE A 1 102 ? -7.639 13.280 7.445 1.00 91.69 102 ILE A N 1
ATOM 773 C CA . ILE A 1 102 ? -8.377 12.172 8.059 1.00 91.69 102 ILE A CA 1
ATOM 774 C C . ILE A 1 102 ? -8.059 12.103 9.560 1.00 91.69 102 ILE A C 1
ATOM 776 O O . ILE A 1 102 ? -6.889 11.998 9.936 1.00 91.69 102 ILE A O 1
ATOM 780 N N . PRO A 1 103 ? -9.072 12.153 10.445 1.00 89.44 103 PRO A N 1
ATOM 781 C CA . PRO A 1 103 ? -8.867 12.017 11.884 1.00 89.44 103 PRO A CA 1
ATOM 782 C C . PRO A 1 103 ? -8.182 10.698 12.263 1.00 89.44 103 PRO A C 1
ATOM 784 O O . PRO A 1 103 ? -8.465 9.658 11.675 1.00 89.44 103 PRO A O 1
ATOM 787 N N . ALA A 1 104 ? -7.354 10.711 13.313 1.00 87.88 104 ALA A N 1
ATOM 788 C CA . ALA A 1 104 ? -6.597 9.533 13.754 1.00 87.88 104 ALA A CA 1
ATOM 789 C C . ALA A 1 104 ? -7.473 8.313 14.111 1.00 87.88 104 ALA A C 1
ATOM 791 O O . ALA A 1 104 ? -7.053 7.176 13.951 1.00 87.88 104 ALA A O 1
ATOM 792 N N . ASN A 1 105 ? -8.714 8.522 14.562 1.00 86.38 105 ASN A N 1
ATOM 793 C CA . ASN A 1 105 ? -9.655 7.428 14.836 1.00 86.38 105 ASN A CA 1
ATOM 794 C C . ASN A 1 105 ? -10.320 6.844 13.572 1.00 86.38 105 ASN A C 1
ATOM 796 O O . ASN A 1 105 ? -11.083 5.888 13.677 1.00 86.38 105 ASN A O 1
ATOM 800 N N . GLN A 1 106 ? -10.052 7.413 12.397 1.00 89.88 106 GLN A N 1
ATOM 801 C CA . GLN A 1 106 ? -10.478 6.921 11.081 1.00 89.88 106 GLN A CA 1
ATOM 802 C C . GLN A 1 106 ? -9.289 6.443 10.235 1.00 89.88 106 GLN A C 1
ATOM 804 O O . GLN A 1 106 ? -9.445 6.125 9.052 1.00 89.88 106 GLN A O 1
ATOM 809 N N . THR A 1 107 ? -8.103 6.379 10.838 1.00 93.69 107 THR A N 1
ATOM 810 C CA . THR A 1 107 ? -6.919 5.793 10.226 1.00 93.69 107 THR A CA 1
ATOM 811 C C . THR A 1 107 ? -6.502 4.513 10.941 1.00 93.69 107 THR A C 1
ATOM 813 O O . THR A 1 107 ? -6.993 4.180 12.022 1.00 93.69 107 THR A O 1
ATOM 816 N N . THR A 1 108 ? -5.626 3.756 10.295 1.00 94.12 108 THR A N 1
ATOM 817 C CA . THR A 1 108 ? -5.001 2.555 10.833 1.00 94.12 108 THR A CA 1
ATOM 818 C C . THR A 1 108 ? -3.550 2.503 10.372 1.00 94.12 108 THR A C 1
ATOM 820 O O . THR A 1 108 ? -3.235 2.998 9.294 1.00 94.12 108 THR A O 1
ATOM 823 N N . GLY A 1 109 ? -2.673 1.941 11.197 1.00 92.31 109 GLY A N 1
ATOM 824 C CA . GLY A 1 109 ? -1.268 1.728 10.870 1.00 92.31 109 GLY A CA 1
ATOM 825 C C . GLY A 1 109 ? -0.960 0.245 10.963 1.00 92.31 109 GLY A C 1
ATOM 826 O O . GLY A 1 109 ? -0.653 -0.257 12.044 1.00 92.31 109 GLY A O 1
ATOM 827 N N . ILE A 1 110 ? -1.131 -0.473 9.855 1.00 87.44 110 ILE A N 1
ATOM 828 C CA . ILE A 1 110 ? -0.862 -1.916 9.775 1.00 87.44 110 ILE A CA 1
ATOM 829 C C . ILE A 1 110 ? 0.162 -2.212 8.680 1.00 87.44 110 ILE A C 1
ATOM 831 O O . ILE A 1 110 ? 0.604 -1.308 7.972 1.00 87.44 110 ILE A O 1
ATOM 835 N N . GLY A 1 111 ? 0.528 -3.485 8.537 1.00 84.25 111 GLY A N 1
ATOM 836 C CA . GLY A 1 111 ? 1.590 -3.898 7.626 1.00 84.25 111 GLY A CA 1
ATOM 837 C C . GLY A 1 111 ? 2.973 -3.760 8.250 1.00 84.25 111 GLY A C 1
ATOM 838 O O . GLY A 1 111 ? 3.109 -3.409 9.422 1.00 84.25 111 GLY A O 1
ATOM 839 N N . TYR A 1 112 ? 4.002 -4.065 7.464 1.00 74.50 112 TYR A N 1
ATOM 840 C CA . TYR A 1 112 ? 5.379 -4.172 7.950 1.00 74.50 112 TYR A CA 1
ATOM 841 C C . TYR A 1 112 ? 5.924 -2.846 8.510 1.00 74.50 112 TYR A C 1
ATOM 843 O O . TYR A 1 112 ? 6.518 -2.830 9.585 1.00 74.50 112 TYR A O 1
ATOM 851 N N . HIS A 1 113 ? 5.653 -1.724 7.837 1.00 77.75 113 HIS A N 1
ATOM 852 C CA . HIS A 1 113 ? 6.055 -0.388 8.297 1.00 77.75 113 HIS A CA 1
ATOM 853 C C . HIS A 1 113 ? 5.022 0.298 9.206 1.00 77.75 113 HIS A C 1
ATOM 855 O O . HIS A 1 113 ? 5.280 1.388 9.713 1.00 77.75 113 HIS A O 1
ATOM 861 N N . GLY A 1 114 ? 3.844 -0.304 9.412 1.00 87.56 114 GLY A N 1
ATOM 862 C CA . GLY A 1 114 ? 2.738 0.342 10.127 1.00 87.56 114 GLY A CA 1
ATOM 863 C C . GLY A 1 114 ? 2.171 1.575 9.409 1.00 87.56 114 GLY A C 1
ATOM 864 O O . GLY A 1 114 ? 1.513 2.401 10.035 1.00 87.56 114 GLY A O 1
ATOM 865 N N . ASP A 1 115 ? 2.425 1.715 8.109 1.00 88.44 115 ASP A N 1
ATOM 866 C CA . ASP A 1 115 ? 2.035 2.850 7.268 1.00 88.44 115 ASP A CA 1
ATOM 867 C C . ASP A 1 115 ? 0.877 2.516 6.319 1.00 88.44 115 ASP A C 1
ATOM 869 O O . ASP A 1 115 ? 0.546 3.320 5.451 1.00 88.44 115 ASP A O 1
ATOM 873 N N . SER A 1 116 ? 0.275 1.332 6.455 1.00 95.25 116 SER A N 1
ATOM 874 C CA . SER A 1 116 ? -0.705 0.816 5.507 1.00 95.25 116 SER A CA 1
ATOM 875 C C . SER A 1 116 ? -2.116 0.697 6.078 1.00 95.25 116 SER A C 1
ATOM 877 O O . SER A 1 116 ? -2.370 0.963 7.253 1.00 95.25 116 SER A O 1
ATOM 879 N N . ASP A 1 117 ? -3.045 0.273 5.221 1.00 95.88 117 ASP A N 1
ATOM 880 C CA . ASP A 1 117 ?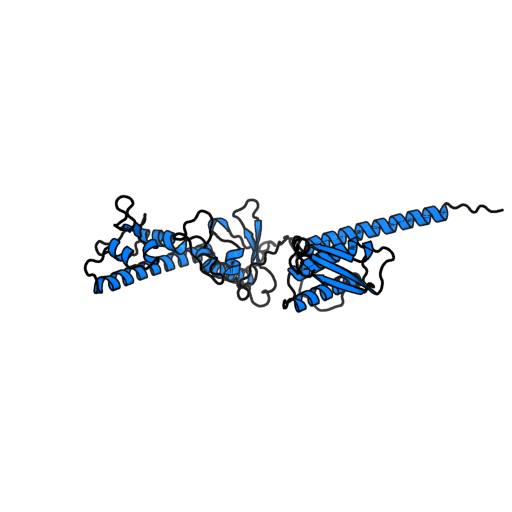 -4.435 -0.029 5.551 1.00 95.88 117 ASP A CA 1
ATOM 881 C C . ASP A 1 117 ? -4.818 -1.473 5.189 1.00 95.88 117 ASP A C 1
ATOM 883 O O . ASP A 1 117 ? -4.064 -2.194 4.536 1.00 95.88 117 ASP A O 1
ATOM 887 N N . TYR A 1 118 ? -6.003 -1.920 5.619 1.00 94.94 118 TYR A N 1
ATOM 888 C CA . TYR A 1 118 ? -6.475 -3.286 5.354 1.00 94.94 118 TYR A CA 1
ATOM 889 C C . TYR A 1 118 ? -6.630 -3.584 3.867 1.00 94.94 118 TYR A C 1
ATOM 891 O O . TYR A 1 118 ? -6.392 -4.713 3.439 1.00 94.94 118 TYR A O 1
ATOM 899 N N . THR A 1 119 ? -7.004 -2.578 3.075 1.00 95.94 119 THR A N 1
ATOM 900 C CA . THR A 1 119 ? -7.195 -2.758 1.637 1.00 95.94 119 THR A CA 1
ATOM 901 C C . THR A 1 119 ? -5.874 -3.107 0.959 1.00 95.94 119 THR A C 1
ATOM 903 O O . THR A 1 119 ? -5.819 -4.079 0.211 1.00 95.94 119 THR A O 1
ATOM 906 N N . ASN A 1 120 ? -4.797 -2.384 1.265 1.00 96.62 120 ASN A N 1
ATOM 907 C CA . ASN A 1 120 ? -3.475 -2.633 0.691 1.00 96.62 120 ASN A CA 1
ATOM 908 C C . ASN A 1 120 ? -2.773 -3.834 1.344 1.00 96.62 120 ASN A C 1
ATOM 910 O O . ASN A 1 120 ? -2.132 -4.613 0.640 1.00 96.62 120 ASN A O 1
ATOM 914 N N . TYR A 1 121 ? -2.967 -4.054 2.649 1.00 95.12 121 TYR A N 1
ATOM 915 C CA . TYR A 1 121 ? -2.432 -5.221 3.358 1.00 95.12 121 TYR A CA 1
ATOM 916 C C . TYR A 1 121 ? -2.935 -6.534 2.753 1.00 95.12 121 TYR A C 1
ATOM 918 O O . TYR A 1 121 ? -2.150 -7.393 2.354 1.00 95.12 121 TYR A O 1
ATOM 926 N N . TYR A 1 122 ? -4.253 -6.667 2.596 1.00 92.50 122 TYR A N 1
ATOM 927 C CA . TYR A 1 122 ? -4.838 -7.826 1.924 1.00 92.50 122 TYR A CA 1
ATOM 928 C C . TYR A 1 122 ? -4.653 -7.790 0.403 1.00 92.50 122 TYR A C 1
ATOM 930 O O . TYR A 1 122 ? -4.584 -8.841 -0.242 1.00 92.50 122 TYR A O 1
ATOM 938 N N . GLY A 1 123 ? -4.559 -6.591 -0.168 1.00 94.88 123 GLY A N 1
ATOM 939 C CA . GLY A 1 123 ? -4.319 -6.363 -1.585 1.00 94.88 123 GLY A CA 1
ATOM 940 C C . GLY A 1 123 ? -3.017 -6.985 -2.069 1.00 94.88 123 GLY A C 1
ATOM 941 O O . GLY A 1 123 ? -3.027 -7.637 -3.109 1.00 94.88 123 GLY A O 1
ATOM 942 N N . ALA A 1 124 ? -1.932 -6.875 -1.300 1.00 93.38 124 ALA A N 1
ATOM 943 C CA . ALA A 1 124 ? -0.627 -7.420 -1.676 1.00 93.38 124 ALA A CA 1
ATOM 944 C C . ALA A 1 124 ? -0.683 -8.936 -1.934 1.00 93.38 124 ALA A C 1
ATOM 946 O O . ALA A 1 124 ? -0.220 -9.424 -2.969 1.00 93.38 124 ALA A O 1
ATOM 947 N N . GLY A 1 125 ? -1.346 -9.687 -1.050 1.00 85.44 125 GLY A N 1
ATOM 948 C CA . GLY A 1 125 ? -1.567 -11.124 -1.231 1.00 85.44 125 GLY A CA 1
ATOM 949 C C . GLY A 1 125 ? -2.510 -11.449 -2.397 1.00 85.44 125 GLY A C 1
ATOM 950 O O . GLY A 1 125 ? -2.271 -12.399 -3.147 1.00 85.44 125 GLY A O 1
ATOM 951 N N . ALA A 1 126 ? -3.566 -10.651 -2.588 1.00 90.19 126 ALA A N 1
ATOM 952 C CA . ALA A 1 126 ? -4.507 -10.830 -3.692 1.00 90.19 126 ALA A CA 1
ATOM 953 C C . ALA A 1 126 ? -3.844 -10.605 -5.061 1.00 90.19 126 ALA A C 1
ATOM 955 O O . ALA A 1 126 ? -4.034 -11.415 -5.972 1.00 90.19 126 ALA A O 1
ATOM 956 N N . VAL A 1 127 ? -3.031 -9.553 -5.178 1.00 94.38 127 VAL A N 1
ATOM 957 C CA . VAL A 1 127 ? -2.218 -9.247 -6.360 1.00 94.38 127 VAL A CA 1
ATOM 958 C C . VAL A 1 127 ? -1.201 -10.359 -6.596 1.00 94.38 127 VAL A C 1
ATOM 960 O O . VAL A 1 127 ? -1.212 -10.945 -7.670 1.00 94.38 127 VAL A O 1
ATOM 963 N N . SER A 1 128 ? -0.422 -10.758 -5.584 1.00 89.31 128 SER A N 1
ATOM 964 C CA . SER A 1 128 ? 0.554 -11.861 -5.699 1.00 89.31 128 SER A CA 1
ATOM 965 C C . SER A 1 128 ? -0.073 -13.145 -6.257 1.00 89.31 128 SER A C 1
ATOM 967 O O . SER A 1 128 ? 0.487 -13.813 -7.126 1.00 89.31 128 SER A O 1
ATOM 969 N N . ARG A 1 129 ? -1.286 -13.482 -5.798 1.00 85.38 129 ARG A N 1
ATOM 970 C CA . ARG A 1 129 ? -2.025 -14.648 -6.293 1.00 85.38 129 ARG A CA 1
ATOM 971 C C . ARG A 1 129 ? -2.497 -14.476 -7.736 1.00 85.38 129 ARG A C 1
ATOM 973 O O . ARG A 1 129 ? -2.484 -15.454 -8.479 1.00 85.38 129 ARG A O 1
ATOM 980 N N . ALA A 1 130 ? -2.938 -13.281 -8.121 1.00 87.81 130 ALA A N 1
ATOM 981 C CA . ALA A 1 130 ? -3.314 -12.993 -9.502 1.00 87.81 130 ALA A CA 1
ATOM 982 C C . ALA A 1 130 ? -2.104 -13.138 -10.440 1.00 87.81 130 ALA A C 1
ATOM 984 O O . ALA A 1 130 ? -2.205 -13.857 -11.427 1.00 87.81 130 ALA A O 1
ATOM 985 N N . ILE A 1 131 ? -0.942 -12.598 -10.057 1.00 86.00 131 ILE A N 1
ATOM 986 C CA . ILE A 1 131 ? 0.319 -12.731 -10.804 1.00 86.00 131 ILE A CA 1
ATOM 987 C C . ILE A 1 131 ? 0.709 -14.203 -10.982 1.00 86.00 131 ILE A C 1
ATOM 989 O O . ILE A 1 131 ? 1.062 -14.631 -12.079 1.00 86.00 131 ILE A O 1
ATOM 993 N N . ALA A 1 132 ? 0.626 -15.003 -9.915 1.00 81.19 132 ALA A N 1
ATOM 994 C CA . ALA A 1 132 ? 0.936 -16.429 -9.988 1.00 81.19 132 ALA A CA 1
ATOM 995 C C . ALA A 1 132 ? -0.003 -17.190 -10.943 1.00 81.19 132 ALA A C 1
ATOM 997 O O . ALA A 1 132 ? 0.435 -18.104 -11.638 1.00 81.19 132 ALA A O 1
ATOM 998 N N . ILE A 1 133 ? -1.286 -16.817 -10.991 1.00 80.81 133 ILE A N 1
ATOM 999 C CA . ILE A 1 133 ? -2.260 -17.397 -11.925 1.00 80.81 133 ILE A CA 1
ATOM 1000 C C . ILE A 1 133 ? -1.941 -16.967 -13.361 1.00 80.81 133 ILE A C 1
ATOM 1002 O O . ILE A 1 133 ? -1.899 -17.824 -14.242 1.00 80.81 133 ILE A O 1
ATOM 1006 N N . ASP A 1 134 ? -1.681 -15.682 -13.597 1.00 80.44 134 ASP A N 1
ATOM 1007 C CA . ASP A 1 134 ? -1.357 -15.178 -14.933 1.00 80.44 134 ASP A CA 1
ATOM 1008 C C . ASP A 1 134 ? -0.088 -15.848 -15.474 1.00 80.44 134 ASP A C 1
ATOM 1010 O O . ASP A 1 134 ? -0.086 -16.359 -16.590 1.00 80.44 134 ASP A O 1
ATOM 1014 N N . ASN A 1 135 ? 0.959 -15.964 -14.655 1.00 77.88 135 ASN A N 1
ATOM 1015 C CA . ASN A 1 135 ? 2.198 -16.635 -15.046 1.00 77.88 135 ASN A CA 1
ATOM 1016 C C . ASN A 1 135 ? 2.010 -18.131 -15.366 1.00 77.88 135 ASN A C 1
ATOM 1018 O O . ASN A 1 135 ? 2.668 -18.646 -16.267 1.00 77.88 135 ASN A O 1
ATOM 1022 N N . ALA A 1 136 ? 1.123 -18.828 -14.650 1.00 79.56 136 ALA A N 1
ATOM 1023 C CA . ALA A 1 136 ? 0.921 -20.266 -14.821 1.00 79.56 136 ALA A CA 1
ATOM 1024 C C . ALA A 1 136 ? -0.039 -20.632 -15.967 1.00 79.56 136 ALA A C 1
ATOM 1026 O O . ALA A 1 136 ? 0.077 -21.723 -16.527 1.00 79.56 136 ALA A O 1
ATOM 1027 N N . TYR A 1 137 ? -1.008 -19.768 -16.290 1.00 80.19 137 TYR A N 1
ATOM 1028 C CA . TYR A 1 137 ? -2.137 -20.141 -17.155 1.00 80.19 137 TYR A CA 1
ATOM 1029 C C . TYR A 1 137 ? -2.398 -19.189 -18.325 1.00 80.19 137 TYR A C 1
ATOM 1031 O O . TYR A 1 137 ? -3.093 -19.574 -19.275 1.00 80.19 137 TYR A O 1
ATOM 1039 N N . ALA A 1 138 ? -1.892 -17.955 -18.281 1.00 79.56 138 ALA A N 1
ATOM 1040 C CA . ALA A 1 138 ? -2.169 -16.991 -19.331 1.00 79.56 138 ALA A CA 1
ATOM 1041 C C . ALA A 1 138 ? -1.364 -17.328 -20.596 1.00 79.56 138 ALA A C 1
ATOM 1043 O O . ALA A 1 138 ? -0.171 -17.620 -20.554 1.00 79.56 138 ALA A O 1
ATOM 1044 N N . HIS A 1 139 ? -2.036 -17.301 -21.741 1.00 77.62 139 HIS A N 1
ATOM 1045 C CA . HIS A 1 139 ? -1.450 -17.589 -23.045 1.00 77.62 139 HIS A CA 1
ATOM 1046 C C . HIS A 1 139 ? -1.960 -16.575 -24.064 1.00 77.62 139 H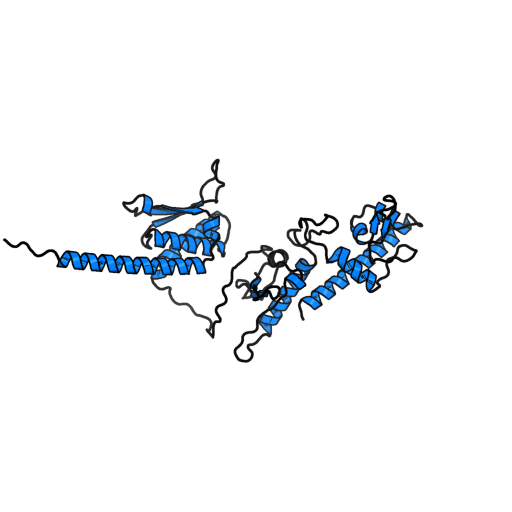IS A C 1
ATOM 1048 O O . HIS A 1 139 ? -3.048 -16.016 -23.912 1.00 77.62 139 HIS A O 1
ATOM 1054 N N . ALA A 1 140 ? -1.162 -16.321 -25.098 1.00 77.19 140 ALA A N 1
ATOM 1055 C CA . ALA A 1 140 ? -1.545 -15.387 -26.144 1.00 77.19 140 ALA A CA 1
ATOM 1056 C C . ALA A 1 140 ? -2.766 -15.903 -26.918 1.00 77.19 140 ALA A C 1
ATOM 1058 O O . ALA A 1 140 ? -2.825 -17.071 -27.307 1.00 77.19 140 ALA A O 1
ATOM 1059 N N . VAL A 1 141 ? -3.715 -15.009 -27.191 1.00 74.25 141 VAL A N 1
ATOM 1060 C CA . VAL A 1 141 ? -4.875 -15.279 -28.049 1.00 74.25 141 VAL A CA 1
ATOM 1061 C C . VAL A 1 141 ? -4.761 -14.371 -29.265 1.00 74.25 141 VAL A C 1
ATOM 1063 O O . VAL A 1 141 ? -4.679 -13.155 -29.128 1.00 74.25 141 VAL A O 1
ATOM 1066 N N . GLY A 1 142 ? -4.693 -14.951 -30.467 1.00 73.38 142 GLY A N 1
ATOM 1067 C CA . GLY A 1 142 ? -4.552 -14.170 -31.703 1.00 73.38 142 GLY A CA 1
ATOM 1068 C C . GLY A 1 142 ? -3.290 -13.295 -31.748 1.00 73.38 142 GLY A C 1
ATOM 1069 O O . GLY A 1 142 ? -3.354 -12.174 -32.239 1.00 73.38 142 GLY A O 1
ATOM 1070 N N . ASN A 1 143 ? -2.161 -13.789 -31.221 1.00 71.19 143 ASN A N 1
ATOM 1071 C CA . ASN A 1 143 ? -0.877 -13.074 -31.087 1.00 71.19 143 ASN A CA 1
ATOM 1072 C C . ASN A 1 143 ? -0.884 -11.856 -30.146 1.00 71.19 143 ASN A C 1
ATOM 1074 O O . ASN A 1 143 ? 0.093 -11.111 -30.111 1.00 71.19 143 ASN A O 1
ATOM 1078 N N . VAL A 1 144 ? -1.938 -11.665 -29.351 1.00 62.94 144 VAL A N 1
ATOM 1079 C CA . VAL A 1 144 ? -1.972 -10.647 -28.297 1.00 62.94 144 VAL A CA 1
ATOM 1080 C C . VAL A 1 144 ? -1.612 -11.306 -26.971 1.00 62.94 144 VAL A C 1
ATOM 1082 O O . VAL A 1 144 ? -2.284 -12.245 -26.537 1.00 62.94 144 VAL A O 1
ATOM 1085 N N . ALA A 1 145 ? -0.535 -10.834 -26.342 1.00 67.75 145 ALA A N 1
ATOM 1086 C CA . ALA A 1 145 ? -0.140 -11.290 -25.016 1.00 67.75 145 ALA A CA 1
ATOM 1087 C C . ALA A 1 145 ? -1.166 -10.826 -23.960 1.00 67.75 145 ALA A C 1
ATOM 1089 O O . ALA A 1 145 ? -1.662 -9.700 -24.050 1.00 67.75 145 ALA A O 1
ATOM 1090 N N . PRO A 1 146 ? -1.494 -11.666 -22.965 1.00 73.31 146 PRO A N 1
ATOM 1091 C CA . PRO A 1 146 ? -2.377 -11.283 -21.868 1.00 73.31 146 PRO A CA 1
ATOM 1092 C C . PRO A 1 146 ? -1.763 -10.138 -21.047 1.00 73.31 146 PRO A C 1
ATOM 1094 O O . PRO A 1 146 ? -0.553 -10.098 -20.830 1.00 73.31 146 PRO A O 1
ATOM 1097 N N . GLN A 1 147 ? -2.607 -9.208 -20.596 1.00 82.31 147 GLN A N 1
ATOM 1098 C CA . GLN A 1 147 ? -2.209 -8.038 -19.812 1.00 82.31 147 GLN A CA 1
ATOM 1099 C C . GLN A 1 147 ? -3.000 -7.982 -18.503 1.00 82.31 147 GLN A C 1
ATOM 1101 O O . GLN A 1 147 ? -4.223 -8.140 -18.507 1.00 82.31 147 GLN A O 1
ATOM 1106 N N . MET A 1 148 ? -2.312 -7.715 -17.390 1.00 86.81 148 MET A N 1
ATOM 1107 C CA . MET A 1 148 ? -2.961 -7.498 -16.100 1.00 86.81 148 MET A CA 1
ATOM 1108 C C . MET A 1 148 ? -3.553 -6.087 -16.059 1.00 86.81 148 MET A C 1
ATOM 1110 O O . MET A 1 148 ? -2.825 -5.102 -16.149 1.00 86.81 148 MET A O 1
ATOM 1114 N N . HIS A 1 149 ? -4.872 -5.975 -15.912 1.00 89.94 149 HIS A N 1
ATOM 1115 C CA . HIS A 1 149 ? -5.569 -4.696 -15.763 1.00 89.94 149 HIS A CA 1
ATOM 1116 C C . HIS A 1 149 ? -6.133 -4.564 -14.349 1.00 89.94 149 HIS A C 1
ATOM 1118 O O . HIS A 1 149 ? -6.830 -5.461 -13.869 1.00 89.94 149 HIS A O 1
ATOM 1124 N N . LEU A 1 150 ? -5.857 -3.436 -13.697 1.00 92.31 150 LEU A N 1
ATOM 1125 C CA . LEU A 1 150 ? -6.349 -3.122 -12.359 1.00 92.31 150 LEU A CA 1
ATOM 1126 C C . LEU A 1 150 ? -6.888 -1.696 -12.323 1.00 92.31 150 LEU A C 1
ATOM 1128 O O . LEU A 1 150 ? -6.207 -0.759 -12.718 1.00 92.31 150 LEU A O 1
ATOM 1132 N N . ASP A 1 151 ? -8.087 -1.507 -11.783 1.00 94.94 151 ASP A N 1
ATOM 1133 C CA . ASP A 1 151 ? -8.578 -0.171 -11.449 1.00 94.94 151 ASP A CA 1
ATOM 1134 C C . ASP A 1 151 ? -8.081 0.191 -10.044 1.00 94.94 151 ASP A C 1
ATOM 1136 O O . ASP A 1 151 ? -8.720 -0.126 -9.036 1.00 94.94 151 ASP A O 1
ATOM 1140 N N . MET A 1 152 ? -6.898 0.809 -9.969 1.00 93.25 152 MET A N 1
ATOM 1141 C CA . MET A 1 152 ? -6.228 1.082 -8.692 1.00 93.25 152 MET A CA 1
ATOM 1142 C C . MET A 1 152 ? -7.050 2.031 -7.814 1.00 93.25 152 MET A C 1
ATOM 1144 O O . MET A 1 152 ? -7.085 1.869 -6.595 1.00 93.25 152 MET A O 1
ATOM 1148 N N . GLN A 1 153 ? -7.770 2.984 -8.413 1.00 94.69 153 GLN A N 1
ATOM 1149 C CA . GLN A 1 153 ? -8.615 3.917 -7.671 1.00 94.69 153 GLN A CA 1
ATOM 1150 C C . GLN A 1 153 ? -9.860 3.231 -7.104 1.00 94.69 153 GLN A C 1
ATOM 1152 O O . GLN A 1 153 ? -10.149 3.392 -5.916 1.00 94.69 153 GLN A O 1
ATOM 1157 N N . ARG A 1 154 ? -10.585 2.450 -7.918 1.00 94.50 154 ARG A N 1
ATOM 1158 C CA . ARG A 1 154 ? -11.772 1.702 -7.472 1.00 94.50 154 ARG A CA 1
ATOM 1159 C C . ARG A 1 154 ? -11.417 0.702 -6.378 1.00 94.50 154 ARG A C 1
ATOM 1161 O O . ARG A 1 154 ? -12.146 0.590 -5.396 1.00 94.50 154 ARG A O 1
ATOM 1168 N N . LEU A 1 155 ? -10.288 0.011 -6.530 1.00 94.31 155 LEU A N 1
ATOM 1169 C CA . LEU A 1 155 ? -9.774 -0.936 -5.539 1.00 94.31 155 LEU A CA 1
ATOM 1170 C C . LEU A 1 155 ? -9.125 -0.244 -4.336 1.00 94.31 155 LEU A C 1
ATOM 1172 O O . LEU A 1 155 ? -8.793 -0.917 -3.366 1.00 94.31 155 LEU A O 1
ATOM 1176 N N . ARG A 1 156 ? -8.955 1.085 -4.380 1.00 95.31 156 ARG A N 1
ATOM 1177 C CA . ARG A 1 156 ? -8.231 1.895 -3.389 1.00 95.31 156 ARG A CA 1
ATOM 1178 C C . ARG A 1 156 ? -6.812 1.392 -3.100 1.00 95.31 156 ARG A C 1
ATOM 1180 O O . ARG A 1 156 ? -6.313 1.507 -1.977 1.00 95.31 156 ARG A O 1
ATOM 1187 N N . PHE A 1 157 ? -6.164 0.855 -4.118 1.00 95.69 157 PHE A N 1
ATOM 1188 C CA . PHE A 1 157 ? -4.783 0.433 -4.045 1.00 95.69 157 PHE A CA 1
ATOM 1189 C C . PHE A 1 157 ? -3.818 1.598 -4.218 1.00 95.69 157 PHE A C 1
ATOM 1191 O O . PHE A 1 157 ? -4.078 2.571 -4.924 1.00 95.69 157 PHE A O 1
ATOM 1198 N N . SER A 1 158 ? -2.670 1.447 -3.577 1.00 93.56 158 SER A N 1
ATOM 1199 C CA . SER A 1 158 ? -1.466 2.235 -3.766 1.00 93.56 158 SER A CA 1
ATOM 1200 C C . SER A 1 158 ? -0.345 1.239 -4.018 1.00 93.56 158 SER A C 1
ATOM 1202 O O . SER A 1 158 ? -0.072 0.412 -3.153 1.00 93.56 158 SER A O 1
ATOM 1204 N N . GLU A 1 159 ? 0.278 1.288 -5.195 1.00 88.38 159 GLU A N 1
ATOM 1205 C CA . GLU A 1 159 ? 1.410 0.414 -5.536 1.00 88.38 159 GLU A CA 1
ATOM 1206 C C . GLU A 1 159 ? 2.499 0.433 -4.446 1.00 88.38 159 GLU A C 1
ATOM 1208 O O . GLU A 1 159 ? 2.824 -0.649 -3.951 1.00 88.38 159 GLU A O 1
ATOM 1213 N N . PRO A 1 160 ? 2.932 1.606 -3.927 1.00 86.38 160 PRO A N 1
ATOM 1214 C CA . PRO A 1 160 ? 3.848 1.645 -2.794 1.00 86.38 160 PRO A CA 1
ATOM 1215 C C . PRO A 1 160 ? 3.370 0.881 -1.560 1.00 86.38 160 PRO A C 1
ATOM 1217 O O . PRO A 1 160 ? 4.134 0.144 -0.946 1.00 86.38 160 PRO A O 1
ATOM 1220 N N . LEU A 1 161 ? 2.092 1.015 -1.193 1.00 92.50 161 LEU A N 1
ATOM 1221 C CA . LEU A 1 161 ? 1.567 0.336 -0.008 1.00 92.50 161 LEU A CA 1
ATOM 1222 C C . LEU A 1 161 ? 1.383 -1.165 -0.238 1.00 92.50 161 LEU A C 1
ATOM 1224 O O . LEU A 1 161 ? 1.581 -1.942 0.692 1.00 92.50 161 LEU A O 1
ATOM 1228 N N . LEU A 1 162 ? 1.011 -1.600 -1.442 1.00 93.44 162 LEU A N 1
ATOM 1229 C CA . LEU A 1 162 ? 0.974 -3.023 -1.783 1.00 93.44 162 LEU A CA 1
ATOM 1230 C C . LEU A 1 162 ? 2.372 -3.637 -1.642 1.00 93.44 162 LEU A C 1
ATOM 1232 O O . LEU A 1 162 ? 2.527 -4.698 -1.041 1.00 93.44 162 LEU A O 1
ATOM 1236 N N . GLU A 1 163 ? 3.396 -2.936 -2.118 1.00 86.19 163 GLU A N 1
ATOM 1237 C CA . GLU A 1 163 ? 4.782 -3.381 -2.026 1.00 86.19 163 GLU A CA 1
ATOM 1238 C C . GLU A 1 163 ? 5.345 -3.332 -0.603 1.00 86.19 163 GLU A C 1
ATOM 1240 O O . GLU A 1 163 ? 6.021 -4.276 -0.192 1.00 86.19 163 GLU A O 1
ATOM 1245 N N . HIS A 1 164 ? 4.993 -2.328 0.204 1.00 87.81 164 HIS A N 1
ATOM 1246 C CA . HIS A 1 164 ? 5.330 -2.307 1.634 1.00 87.81 164 HIS A CA 1
ATOM 1247 C C . HIS A 1 164 ? 4.700 -3.479 2.402 1.00 87.81 164 HIS A C 1
ATOM 1249 O O . HIS A 1 164 ? 5.258 -3.964 3.387 1.00 87.81 164 HIS A O 1
ATOM 1255 N N . ASN A 1 165 ? 3.562 -4.000 1.937 1.00 86.50 165 ASN A N 1
ATOM 1256 C CA . ASN A 1 165 ? 2.929 -5.186 2.518 1.00 86.50 165 ASN A CA 1
ATOM 1257 C C . ASN A 1 165 ? 3.466 -6.517 1.976 1.00 86.50 165 ASN A C 1
ATOM 1259 O O . ASN A 1 165 ? 3.124 -7.567 2.518 1.00 86.50 165 ASN A O 1
ATOM 1263 N N . GLY A 1 166 ? 4.344 -6.477 0.972 1.00 79.44 166 GLY A N 1
ATOM 1264 C CA . GLY A 1 166 ? 5.034 -7.642 0.433 1.00 79.44 166 GLY A CA 1
ATOM 1265 C C . GLY A 1 166 ? 4.285 -8.310 -0.718 1.00 79.44 166 GLY A C 1
ATOM 1266 O O . GLY A 1 166 ? 3.396 -9.137 -0.509 1.00 79.44 166 GLY A O 1
ATOM 1267 N N . ILE A 1 167 ? 4.703 -8.021 -1.950 1.00 86.00 167 ILE A N 1
ATOM 1268 C CA . ILE A 1 167 ? 4.263 -8.742 -3.145 1.00 86.00 167 ILE A CA 1
ATOM 1269 C C . ILE A 1 167 ? 5.201 -9.923 -3.413 1.00 86.00 167 ILE A C 1
ATOM 1271 O O . ILE A 1 167 ? 6.431 -9.818 -3.394 1.00 86.00 167 ILE A O 1
ATOM 1275 N N . THR A 1 168 ? 4.614 -11.083 -3.685 1.00 82.56 168 THR A N 1
ATOM 1276 C CA . THR A 1 168 ? 5.332 -12.308 -4.043 1.00 82.56 168 THR A CA 1
ATOM 1277 C C . THR A 1 168 ? 5.200 -12.563 -5.538 1.00 82.56 168 THR A C 1
ATOM 1279 O O . THR A 1 168 ? 4.096 -12.793 -6.031 1.00 82.56 168 THR A O 1
ATOM 1282 N N . LEU A 1 169 ? 6.330 -12.554 -6.248 1.00 81.62 169 LEU A N 1
ATOM 1283 C CA . LEU A 1 169 ? 6.406 -12.970 -7.647 1.00 81.62 169 LEU A CA 1
ATOM 1284 C C . LEU A 1 169 ? 6.808 -14.457 -7.723 1.00 81.62 169 LEU A C 1
ATOM 1286 O O . LEU A 1 169 ? 7.413 -14.970 -6.776 1.00 81.62 169 LEU A O 1
ATOM 1290 N N . PRO A 1 170 ? 6.482 -15.175 -8.814 1.00 70.12 170 PRO A N 1
ATOM 1291 C CA . PRO A 1 170 ? 6.851 -16.582 -8.980 1.00 70.12 170 PRO A CA 1
ATOM 1292 C C . PRO A 1 170 ? 8.363 -16.828 -8.863 1.00 70.12 170 PRO A C 1
ATOM 1294 O O . PRO A 1 170 ? 9.178 -16.016 -9.310 1.00 70.12 170 PRO A O 1
ATOM 1297 N N . GLN A 1 171 ? 8.749 -17.973 -8.288 1.00 53.78 171 GLN A N 1
ATOM 1298 C CA . GLN A 1 171 ? 10.160 -18.344 -8.148 1.00 53.78 171 GLN A CA 1
ATOM 1299 C C . GLN A 1 171 ? 10.857 -18.442 -9.511 1.00 53.78 171 GLN A C 1
ATOM 1301 O O . GLN A 1 171 ? 10.281 -18.933 -10.478 1.00 53.78 171 GLN A O 1
ATOM 1306 N N . GLY A 1 172 ? 12.098 -17.954 -9.580 1.00 47.12 172 GLY A N 1
ATOM 1307 C CA . GLY A 1 172 ? 12.848 -17.819 -10.834 1.00 47.12 172 GLY A CA 1
ATOM 1308 C C . GLY A 1 172 ? 12.525 -16.551 -11.633 1.00 47.12 172 GLY A C 1
ATOM 1309 O O . GLY A 1 172 ? 13.237 -16.257 -12.585 1.00 47.12 172 GLY A O 1
ATOM 1310 N N . ASN A 1 173 ? 11.511 -15.774 -11.227 1.00 48.88 173 ASN A N 1
ATOM 1311 C CA . ASN A 1 173 ? 11.147 -14.496 -11.846 1.00 48.88 173 ASN A CA 1
ATOM 1312 C C . ASN A 1 173 ? 11.114 -13.331 -10.838 1.00 48.88 173 ASN A C 1
ATOM 1314 O O . ASN A 1 173 ? 10.555 -12.277 -11.111 1.00 48.88 173 ASN A O 1
ATOM 1318 N N . THR A 1 174 ? 11.701 -13.512 -9.654 1.00 51.09 174 THR A N 1
ATOM 1319 C CA . THR A 1 174 ? 11.680 -12.521 -8.566 1.00 51.09 174 THR A CA 1
ATOM 1320 C C . THR A 1 174 ? 12.520 -11.278 -8.851 1.00 51.09 174 THR A C 1
ATOM 1322 O O . THR A 1 174 ? 12.342 -10.272 -8.176 1.00 51.09 174 THR A O 1
ATOM 1325 N N . ALA A 1 175 ? 13.431 -11.346 -9.825 1.00 51.44 175 ALA A N 1
ATOM 1326 C CA . ALA A 1 175 ? 14.238 -10.212 -10.274 1.00 51.44 175 ALA A CA 1
ATOM 1327 C C . ALA A 1 175 ? 13.527 -9.341 -11.326 1.00 51.44 175 ALA A C 1
ATOM 1329 O O . ALA A 1 175 ? 13.986 -8.237 -11.591 1.00 51.44 175 ALA A O 1
ATOM 1330 N N . ASN A 1 176 ? 12.424 -9.818 -11.918 1.00 59.16 176 ASN A N 1
ATOM 1331 C CA . ASN A 1 176 ? 11.712 -9.097 -12.970 1.00 59.16 176 ASN A CA 1
ATOM 1332 C C . ASN A 1 176 ? 10.376 -8.558 -12.429 1.00 59.16 176 ASN A C 1
ATOM 1334 O O . ASN A 1 176 ? 9.502 -9.366 -12.100 1.00 59.16 176 ASN A O 1
ATOM 1338 N N . PRO A 1 177 ? 10.184 -7.228 -12.366 1.00 67.81 177 PRO A N 1
ATOM 1339 C CA . PRO A 1 177 ? 8.905 -6.633 -11.993 1.00 67.81 177 PRO A CA 1
ATOM 1340 C C . PRO A 1 177 ? 7.758 -7.149 -12.875 1.00 67.81 177 PRO A C 1
ATOM 1342 O O . PRO A 1 177 ? 7.920 -7.340 -14.084 1.00 67.81 177 PRO A O 1
ATOM 1345 N N . HIS A 1 178 ? 6.572 -7.345 -12.297 1.00 78.50 178 HIS A N 1
ATOM 1346 C CA . HIS A 1 178 ? 5.394 -7.754 -13.056 1.00 78.50 178 HIS A CA 1
ATOM 1347 C C . HIS A 1 178 ? 4.584 -6.540 -13.531 1.00 78.50 178 HIS A C 1
ATOM 1349 O O . HIS A 1 178 ? 4.129 -5.755 -12.694 1.00 78.50 178 HIS A O 1
ATOM 1355 N N . PRO A 1 179 ? 4.363 -6.371 -14.847 1.00 80.56 179 PRO A N 1
ATOM 1356 C CA . PRO A 1 179 ? 3.654 -5.212 -15.358 1.00 80.56 179 PRO A CA 1
ATOM 1357 C C . PRO A 1 179 ? 2.140 -5.320 -15.180 1.00 80.56 179 PRO A C 1
ATOM 1359 O O . PRO A 1 179 ? 1.547 -6.382 -15.370 1.00 80.56 179 PRO A O 1
ATOM 1362 N N . TYR A 1 180 ? 1.501 -4.182 -14.926 1.00 84.44 180 TYR A N 1
ATOM 1363 C CA . TYR A 1 180 ? 0.049 -4.039 -14.984 1.00 84.44 180 TYR A CA 1
ATOM 1364 C C . TYR A 1 180 ? -0.345 -2.697 -15.612 1.00 84.44 180 TYR A C 1
ATOM 1366 O O . TYR A 1 180 ? 0.467 -1.779 -15.732 1.00 84.44 180 TYR A O 1
ATOM 1374 N N . TRP A 1 181 ? -1.610 -2.572 -16.004 1.00 83.94 181 TRP A N 1
ATOM 1375 C CA . TRP A 1 181 ? -2.200 -1.318 -16.463 1.00 83.94 181 TRP A CA 1
ATOM 1376 C C . TRP A 1 181 ? -3.230 -0.824 -15.461 1.00 83.94 181 TRP A C 1
ATOM 1378 O O . TRP A 1 181 ? -4.219 -1.508 -15.181 1.00 83.94 181 TRP A O 1
ATOM 1388 N N . ASN A 1 182 ? -3.012 0.386 -14.952 1.00 89.25 182 ASN A N 1
ATOM 1389 C CA . ASN A 1 182 ? -3.981 1.090 -14.140 1.00 89.25 182 ASN A CA 1
ATOM 1390 C C . ASN A 1 182 ? -5.099 1.650 -15.025 1.00 89.25 182 ASN A C 1
ATOM 1392 O O . ASN A 1 182 ? -4.913 2.649 -15.718 1.00 89.25 182 ASN A O 1
ATOM 1396 N N . THR A 1 183 ? -6.277 1.034 -14.976 1.00 93.94 183 THR A N 1
ATOM 1397 C CA . THR A 1 183 ? -7.444 1.454 -15.763 1.00 93.94 183 THR A CA 1
ATOM 1398 C C . THR A 1 183 ? -8.248 2.576 -15.110 1.00 93.94 183 THR A C 1
ATOM 1400 O O . THR A 1 183 ? -9.267 2.980 -15.663 1.00 93.94 183 THR A O 1
ATOM 1403 N N . SER A 1 184 ? -7.818 3.094 -13.954 1.00 92.00 184 SER A N 1
ATOM 1404 C CA . SER A 1 184 ? -8.456 4.259 -13.328 1.00 92.00 184 SER A CA 1
ATOM 1405 C C . SER A 1 184 ? -8.137 5.579 -14.044 1.00 92.00 184 SER A C 1
ATOM 1407 O O . SER A 1 184 ? -8.710 6.616 -13.717 1.00 92.00 184 SER A O 1
ATOM 1409 N N . THR A 1 185 ? -7.194 5.567 -14.987 1.00 81.75 185 THR A N 1
ATOM 1410 C CA . THR A 1 185 ? -6.784 6.713 -15.804 1.00 81.75 185 THR A CA 1
ATOM 1411 C C . THR A 1 185 ? -7.145 6.491 -17.274 1.00 81.75 185 THR A C 1
ATOM 1413 O O . THR A 1 185 ? -7.474 5.386 -17.707 1.00 81.75 185 THR A O 1
ATOM 1416 N N . THR A 1 186 ? -7.139 7.561 -18.071 1.00 86.00 186 THR A N 1
ATOM 1417 C CA . THR A 1 186 ? -7.409 7.487 -19.515 1.00 86.00 186 THR A CA 1
ATOM 1418 C C . THR A 1 186 ? -6.397 8.355 -20.278 1.00 86.00 186 THR A C 1
ATOM 1420 O O . THR A 1 186 ? -6.453 9.578 -20.138 1.00 86.00 186 THR A O 1
ATOM 1423 N N . PRO A 1 187 ? -5.484 7.760 -21.079 1.00 86.88 187 PRO A N 1
ATOM 1424 C CA . PRO A 1 187 ? -5.311 6.314 -21.283 1.00 86.88 187 PRO A CA 1
ATOM 1425 C C . PRO A 1 187 ? -4.831 5.594 -20.004 1.00 86.88 187 PRO A C 1
ATOM 1427 O O . PRO A 1 187 ? -4.272 6.261 -19.129 1.00 86.88 187 PRO A O 1
ATOM 1430 N N . PRO A 1 188 ? -5.035 4.264 -19.884 1.00 80.06 188 PRO A N 1
ATOM 1431 C CA . PRO A 1 188 ? -4.527 3.493 -18.754 1.00 80.06 188 PRO A CA 1
ATOM 1432 C C . PRO A 1 188 ? -3.028 3.714 -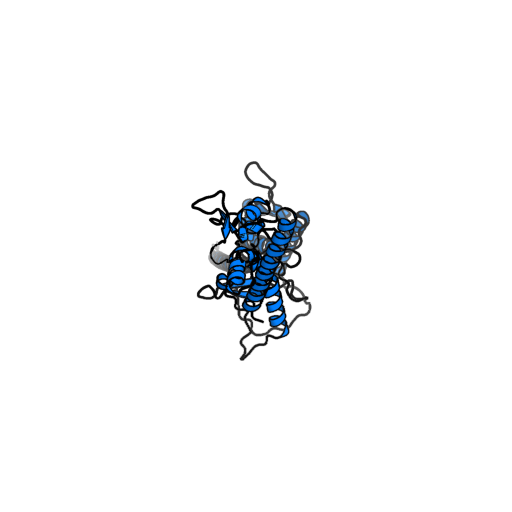18.543 1.00 80.06 188 PRO A C 1
ATOM 1434 O O . PRO A 1 188 ? -2.248 3.693 -19.496 1.00 80.06 188 PRO A O 1
ATOM 1437 N N . THR A 1 189 ? -2.622 3.936 -17.297 1.00 80.12 189 THR A N 1
ATOM 1438 C CA . THR A 1 189 ? -1.221 4.210 -16.947 1.00 80.12 189 THR A CA 1
ATOM 1439 C C . THR A 1 189 ? -0.510 2.901 -16.602 1.00 80.12 189 THR A C 1
ATOM 1441 O O . THR A 1 189 ? -1.048 2.141 -15.798 1.00 80.12 189 THR A O 1
ATOM 1444 N N . PRO A 1 190 ? 0.665 2.596 -17.177 1.00 77.06 190 PRO A N 1
ATOM 1445 C CA . PRO A 1 190 ? 1.405 1.392 -16.813 1.00 77.06 190 PRO A CA 1
ATOM 1446 C C . PRO A 1 190 ? 1.974 1.506 -15.392 1.00 77.06 190 PRO A C 1
ATOM 1448 O O . PRO A 1 190 ? 2.333 2.597 -14.949 1.00 77.06 190 PRO A O 1
ATOM 1451 N N . GLY A 1 191 ? 2.080 0.373 -14.706 1.00 73.94 191 GLY A N 1
ATOM 1452 C CA . GLY A 1 191 ? 2.728 0.240 -13.404 1.00 73.94 191 GLY A CA 1
ATOM 1453 C C . GLY A 1 191 ? 3.451 -1.097 -13.275 1.00 73.94 191 GLY A C 1
ATOM 1454 O O . GLY A 1 191 ? 3.370 -1.954 -14.165 1.00 73.94 191 GLY A O 1
ATOM 1455 N N . LEU A 1 192 ? 4.185 -1.257 -12.176 1.00 77.88 192 LEU A N 1
ATOM 1456 C CA . LEU A 1 192 ? 5.063 -2.398 -11.951 1.00 77.88 192 LEU A CA 1
ATOM 1457 C C . LEU A 1 192 ? 4.983 -2.881 -10.521 1.00 77.88 192 LEU A C 1
ATOM 1459 O O . LEU A 1 192 ? 5.234 -2.119 -9.600 1.00 77.88 192 LEU A O 1
ATOM 1463 N N . PHE A 1 193 ? 4.711 -4.169 -10.359 1.00 82.00 193 PHE A N 1
ATOM 1464 C CA . PHE A 1 193 ? 4.807 -4.815 -9.063 1.00 82.00 193 PHE A CA 1
ATOM 1465 C C . PHE A 1 193 ? 6.150 -5.508 -8.899 1.00 82.00 193 PHE A C 1
ATOM 1467 O O . PHE A 1 193 ? 6.464 -6.468 -9.606 1.00 82.00 193 PHE A O 1
ATOM 1474 N N . GLN A 1 194 ? 6.911 -5.043 -7.921 1.00 75.75 194 GLN A N 1
ATOM 1475 C CA . GLN A 1 194 ? 8.178 -5.614 -7.508 1.00 75.75 194 GLN A CA 1
ATOM 1476 C C . GLN A 1 194 ? 7.988 -6.836 -6.615 1.00 75.75 194 GLN A C 1
ATOM 1478 O O . GLN A 1 194 ? 6.985 -6.989 -5.915 1.00 75.75 194 GLN A O 1
ATOM 1483 N N . HIS A 1 195 ? 8.992 -7.714 -6.587 1.00 76.69 195 HIS A N 1
ATOM 1484 C CA . HIS A 1 195 ? 9.052 -8.732 -5.549 1.00 76.69 195 HIS A CA 1
ATOM 1485 C C . HIS A 1 195 ? 9.534 -8.111 -4.238 1.00 76.69 195 HIS A C 1
ATOM 1487 O O . HIS A 1 195 ? 10.715 -7.817 -4.071 1.00 76.69 195 HIS A O 1
ATOM 1493 N N . THR A 1 196 ? 8.621 -7.949 -3.285 1.00 77.62 196 THR A N 1
ATOM 1494 C CA . THR A 1 196 ? 8.903 -7.263 -2.018 1.00 77.62 196 THR A CA 1
ATOM 1495 C C . THR A 1 196 ? 8.548 -8.084 -0.787 1.00 77.62 196 THR A C 1
ATOM 1497 O O . THR A 1 196 ? 8.578 -7.560 0.322 1.00 77.62 196 THR A O 1
ATOM 1500 N N . GLN A 1 197 ? 8.254 -9.382 -0.949 1.00 76.12 197 GLN A N 1
ATOM 1501 C CA . GLN A 1 197 ? 7.900 -10.286 0.155 1.00 76.12 197 GLN A CA 1
ATOM 1502 C C . GLN A 1 197 ? 8.898 -10.236 1.323 1.00 76.12 197 GLN A C 1
ATOM 1504 O O . GLN A 1 197 ? 8.499 -10.416 2.467 1.00 76.12 197 GLN A O 1
ATOM 1509 N N . VAL A 1 198 ? 10.184 -10.022 1.027 1.00 66.00 198 VAL A N 1
ATOM 1510 C CA . VAL A 1 198 ? 11.247 -9.931 2.038 1.00 66.00 198 VAL A CA 1
ATOM 1511 C C . VAL A 1 198 ? 11.654 -8.483 2.307 1.00 66.00 198 VAL A C 1
ATOM 1513 O O . VAL A 1 198 ? 11.886 -8.122 3.456 1.00 66.00 198 VAL A O 1
ATOM 1516 N N . SER A 1 199 ? 11.769 -7.652 1.267 1.00 68.38 199 SER A N 1
ATOM 1517 C CA . SER A 1 199 ? 12.291 -6.290 1.418 1.00 68.38 199 SER A CA 1
ATOM 1518 C C . SER A 1 199 ? 11.289 -5.340 2.069 1.00 68.38 199 SER A C 1
ATOM 1520 O O . SER A 1 199 ? 11.702 -4.427 2.781 1.00 68.38 199 SER A O 1
ATOM 1522 N N . HIS A 1 200 ? 9.991 -5.527 1.805 1.00 70.06 200 HIS A N 1
ATOM 1523 C CA . HIS A 1 200 ? 8.930 -4.582 2.155 1.00 70.06 200 HIS A CA 1
ATOM 1524 C C . HIS A 1 200 ? 9.217 -3.140 1.700 1.00 70.06 200 HIS A C 1
ATOM 1526 O O . HIS A 1 200 ? 8.674 -2.190 2.254 1.00 70.06 200 HIS A O 1
ATOM 1532 N N . GLN A 1 201 ? 10.076 -2.958 0.695 1.00 65.75 201 GLN A N 1
ATOM 1533 C CA . GLN A 1 201 ? 10.419 -1.648 0.154 1.00 65.75 201 GLN A CA 1
ATOM 1534 C C . GLN A 1 201 ? 9.771 -1.487 -1.205 1.00 65.75 201 GLN A C 1
ATOM 1536 O O . GLN A 1 201 ? 9.985 -2.322 -2.084 1.00 65.75 201 GLN A O 1
ATOM 1541 N N . HIS A 1 202 ? 9.029 -0.397 -1.375 1.00 62.66 202 HIS A N 1
ATOM 1542 C CA . HIS A 1 202 ? 8.632 0.028 -2.699 1.00 62.66 202 HIS A CA 1
ATOM 1543 C C . HIS A 1 202 ? 9.830 0.648 -3.404 1.00 62.66 202 HIS A C 1
ATOM 1545 O O . HIS A 1 202 ? 10.470 1.561 -2.877 1.00 62.66 202 HIS A O 1
ATOM 1551 N N . ILE A 1 203 ? 10.115 0.170 -4.606 1.00 52.75 203 ILE A N 1
ATOM 1552 C CA . ILE A 1 203 ? 11.131 0.748 -5.479 1.00 52.75 203 ILE A CA 1
ATOM 1553 C C . ILE A 1 203 ? 10.434 0.968 -6.805 1.00 52.75 203 ILE A C 1
ATOM 1555 O O . ILE A 1 203 ? 10.250 0.004 -7.535 1.00 52.75 203 ILE A O 1
ATOM 1559 N N . SER A 1 204 ? 10.029 2.200 -7.115 1.00 43.50 204 SER A N 1
ATOM 1560 C CA . SER A 1 204 ? 9.363 2.492 -8.385 1.00 43.50 204 SER A CA 1
ATOM 1561 C C . SER A 1 204 ? 10.325 2.247 -9.553 1.00 43.50 204 SER A C 1
ATOM 1563 O O . SER A 1 204 ? 11.316 2.977 -9.683 1.00 43.50 204 SER A O 1
ATOM 1565 N N . PRO A 1 205 ? 10.043 1.320 -10.479 1.00 39.72 205 PRO A N 1
ATOM 1566 C CA . PRO A 1 205 ? 10.618 1.392 -11.806 1.00 39.72 205 PRO A CA 1
ATOM 1567 C C . PRO A 1 205 ? 9.646 2.174 -12.706 1.00 39.72 205 PRO A C 1
ATOM 1569 O O . PRO A 1 205 ? 8.433 2.179 -12.507 1.00 39.72 205 PRO A O 1
ATOM 1572 N N . THR A 1 206 ? 10.157 2.849 -13.731 1.00 33.12 206 THR A N 1
ATOM 1573 C CA . THR A 1 206 ? 9.318 3.284 -14.857 1.00 33.12 206 THR A CA 1
ATOM 1574 C C . THR A 1 206 ? 9.484 2.233 -15.948 1.00 33.12 206 THR A C 1
ATOM 1576 O O . THR A 1 206 ? 10.577 2.138 -16.494 1.00 33.12 206 THR A O 1
ATOM 1579 N N . LEU A 1 207 ? 8.447 1.448 -16.276 1.00 36.47 207 LEU A N 1
ATOM 1580 C CA . LEU A 1 207 ? 8.471 0.618 -17.489 1.00 36.47 207 LEU A CA 1
ATOM 1581 C C . LEU A 1 207 ? 8.009 1.444 -18.688 1.00 36.47 207 LEU A C 1
ATOM 1583 O O . LEU A 1 207 ? 6.933 2.048 -18.671 1.00 36.47 207 LEU A O 1
ATOM 1587 N N . VAL A 1 208 ? 8.785 1.368 -19.765 1.00 28.81 208 VAL A N 1
ATOM 1588 C CA . VAL A 1 208 ? 8.335 1.652 -21.127 1.00 28.81 208 VAL A CA 1
ATOM 1589 C C . VAL A 1 208 ? 7.965 0.307 -21.763 1.00 28.81 208 VAL A C 1
ATOM 1591 O O . VAL A 1 208 ? 8.821 -0.555 -21.934 1.00 28.81 208 VAL A O 1
ATOM 1594 N N . PHE A 1 209 ? 6.696 0.086 -22.118 1.00 28.62 209 PHE A N 1
ATOM 1595 C CA . PHE A 1 209 ? 6.316 -1.076 -22.929 1.00 28.62 209 PHE A CA 1
ATOM 1596 C C . PHE A 1 209 ? 6.802 -0.872 -24.372 1.00 28.62 209 PHE A C 1
ATOM 1598 O O . PHE A 1 209 ? 6.281 -0.013 -25.082 1.00 28.62 209 PHE A O 1
ATOM 1605 N N . THR A 1 210 ? 7.729 -1.707 -24.845 1.00 28.84 210 THR A N 1
ATOM 1606 C CA . THR A 1 210 ? 7.793 -2.064 -26.272 1.00 28.84 210 THR A CA 1
ATOM 1607 C C . THR A 1 210 ? 7.218 -3.474 -26.449 1.00 28.84 210 THR A C 1
ATOM 1609 O O . THR A 1 210 ? 7.582 -4.380 -25.700 1.00 28.84 210 THR A O 1
ATOM 1612 N N . PRO A 1 211 ? 6.291 -3.703 -27.396 1.00 28.89 211 PRO A N 1
ATOM 1613 C CA . PRO A 1 211 ? 5.772 -5.037 -27.668 1.00 28.89 211 PRO A CA 1
ATOM 1614 C C . PRO A 1 211 ? 6.862 -5.862 -28.366 1.00 28.89 211 PRO A C 1
ATOM 1616 O O . PRO A 1 211 ? 7.155 -5.637 -29.537 1.00 28.89 211 PRO A O 1
ATOM 1619 N N . GLN A 1 212 ? 7.482 -6.806 -27.658 1.00 31.67 212 GLN A N 1
ATOM 1620 C CA . GLN A 1 212 ? 8.465 -7.720 -28.244 1.00 31.67 212 GLN A CA 1
ATOM 1621 C C . GLN A 1 212 ? 7.763 -8.984 -28.759 1.00 31.67 212 GLN A C 1
ATOM 1623 O O . GLN A 1 212 ? 7.323 -9.849 -28.000 1.00 31.67 212 GLN A O 1
ATOM 1628 N N . LEU A 1 213 ? 7.673 -9.084 -30.085 1.00 30.09 213 LEU A N 1
ATOM 1629 C CA . LEU A 1 213 ? 7.554 -10.348 -30.804 1.00 30.09 213 LEU A CA 1
ATOM 1630 C C . LEU A 1 213 ? 8.835 -11.167 -30.565 1.00 30.09 213 LEU A C 1
ATOM 1632 O O . LEU A 1 213 ? 9.878 -10.797 -31.078 1.00 30.09 213 LEU A O 1
ATOM 1636 N N . GLY A 1 214 ? 8.714 -12.273 -29.821 1.00 31.73 214 GLY A N 1
ATOM 1637 C CA . GLY A 1 214 ? 9.532 -13.495 -29.904 1.00 31.73 214 GLY A CA 1
ATOM 1638 C C . GLY A 1 214 ? 11.058 -13.392 -29.736 1.00 31.73 214 GLY A C 1
ATOM 1639 O O . GLY A 1 214 ? 11.753 -12.867 -30.594 1.00 31.73 214 GLY A O 1
ATOM 1640 N N . GLY A 1 215 ? 11.611 -14.065 -28.720 1.00 27.36 215 GLY A N 1
ATOM 1641 C CA . GLY A 1 215 ? 13.059 -14.295 -28.652 1.00 27.36 215 GLY A CA 1
ATOM 1642 C C . GLY A 1 215 ? 13.528 -15.116 -27.451 1.00 27.36 215 GLY A C 1
ATOM 1643 O O . GLY A 1 215 ? 13.684 -14.596 -26.360 1.00 27.36 215 GLY A O 1
ATOM 1644 N N . VAL A 1 216 ? 13.722 -16.407 -27.710 1.00 32.31 216 VAL A N 1
ATOM 1645 C CA . VAL A 1 216 ? 14.339 -17.515 -26.951 1.00 32.31 216 VAL A CA 1
ATOM 1646 C C . VAL A 1 216 ? 15.498 -17.156 -25.987 1.00 32.31 216 VAL A C 1
ATOM 1648 O O . VAL A 1 216 ? 16.322 -16.293 -26.267 1.00 32.31 216 VAL A O 1
ATOM 1651 N N . ILE A 1 217 ? 15.584 -17.909 -24.878 1.00 37.06 217 ILE A N 1
ATOM 1652 C CA . ILE A 1 217 ? 16.630 -17.869 -23.834 1.00 37.06 217 ILE A CA 1
ATOM 1653 C C . ILE A 1 217 ? 18.013 -18.338 -24.355 1.00 37.06 217 ILE A C 1
ATOM 1655 O O . ILE A 1 217 ? 18.104 -19.239 -25.183 1.00 37.06 217 ILE A O 1
ATOM 1659 N N . SER A 1 218 ? 19.051 -17.714 -23.783 1.00 39.09 218 SER A N 1
ATOM 1660 C CA . SER A 1 218 ? 20.523 -17.772 -23.928 1.00 39.09 218 SER A CA 1
ATOM 1661 C C . SER A 1 218 ? 21.213 -19.128 -24.195 1.00 39.09 218 SER A C 1
ATOM 1663 O O . SER A 1 218 ? 20.657 -20.190 -23.915 1.00 39.09 218 SER A O 1
ATOM 1665 N N . PRO A 1 219 ? 22.490 -19.106 -24.641 1.00 41.47 219 PRO A N 1
ATOM 1666 C CA . PRO A 1 219 ? 23.596 -19.207 -23.670 1.00 41.47 219 PRO A CA 1
ATOM 1667 C C . PRO A 1 219 ? 24.844 -18.354 -23.999 1.00 41.47 219 PRO A C 1
ATOM 1669 O O . PRO A 1 219 ? 25.085 -17.994 -25.143 1.00 41.47 219 PRO A O 1
ATOM 1672 N N . SER A 1 220 ? 25.605 -18.052 -22.942 1.00 52.94 220 SER A N 1
ATOM 1673 C CA . SER A 1 220 ? 26.991 -17.554 -22.852 1.00 52.94 220 SER A CA 1
ATOM 1674 C C . SER A 1 220 ? 27.753 -17.299 -24.163 1.00 52.94 220 SER A C 1
ATOM 1676 O O . SER A 1 220 ? 28.038 -18.270 -24.848 1.00 52.94 220 SER A O 1
ATOM 1678 N N . GLU A 1 221 ? 28.190 -16.054 -24.431 1.00 29.53 221 GLU A N 1
ATOM 1679 C CA . GLU A 1 221 ? 29.407 -15.705 -25.207 1.00 29.53 221 GLU A CA 1
ATOM 1680 C C . GLU A 1 221 ? 29.693 -14.168 -25.183 1.00 29.53 221 GLU A C 1
ATOM 1682 O O . GLU A 1 221 ? 28.862 -13.418 -24.669 1.00 29.53 221 GLU A O 1
ATOM 1687 N N . PRO A 1 222 ? 30.901 -13.691 -25.574 1.00 38.19 222 PRO A N 1
ATOM 1688 C CA . PRO A 1 222 ? 31.612 -12.569 -24.951 1.00 38.19 222 PRO A CA 1
ATOM 1689 C C . PRO A 1 222 ? 31.134 -11.182 -25.398 1.00 38.19 222 PRO A C 1
ATOM 1691 O O . PRO A 1 222 ? 30.764 -10.961 -26.549 1.00 38.19 222 PRO A O 1
ATOM 1694 N N . SER A 1 223 ? 31.219 -10.220 -24.479 1.00 29.91 223 SER A N 1
ATOM 1695 C CA . SER A 1 223 ? 30.805 -8.833 -24.697 1.00 29.91 223 SER A CA 1
ATOM 1696 C C . SER A 1 223 ? 31.680 -8.112 -25.748 1.00 29.91 223 SER A C 1
ATOM 1698 O O . SER A 1 223 ? 32.908 -8.157 -25.637 1.00 29.91 223 SER A O 1
ATOM 1700 N N . PRO A 1 224 ? 31.088 -7.419 -26.742 1.00 31.73 224 PRO A N 1
ATOM 1701 C CA . PRO A 1 224 ? 31.824 -6.634 -27.737 1.00 31.73 224 PRO A CA 1
ATOM 1702 C C . PRO A 1 224 ? 32.493 -5.358 -27.156 1.00 31.73 224 PRO A C 1
ATOM 1704 O O . PRO A 1 224 ? 32.147 -4.927 -26.053 1.00 31.73 224 PRO A O 1
ATOM 1707 N N . PRO A 1 225 ? 33.452 -4.733 -27.880 1.00 41.81 225 PRO A N 1
ATOM 1708 C CA . PRO A 1 225 ? 34.416 -3.765 -27.327 1.00 41.81 225 PRO A CA 1
ATOM 1709 C C . PRO A 1 225 ? 33.871 -2.420 -26.811 1.00 41.81 225 PRO A C 1
ATOM 1711 O O . PRO A 1 225 ? 34.598 -1.732 -26.101 1.00 41.81 225 PRO A O 1
ATOM 1714 N N . ASP A 1 226 ? 32.617 -2.048 -27.078 1.00 49.19 226 ASP A N 1
ATOM 1715 C CA . ASP A 1 226 ? 32.022 -0.805 -26.543 1.00 49.19 226 ASP A CA 1
ATOM 1716 C C . ASP A 1 226 ? 31.531 -0.928 -25.091 1.00 49.19 226 ASP A C 1
ATOM 1718 O O . ASP A 1 226 ? 31.130 0.058 -24.473 1.00 49.19 226 ASP A O 1
ATOM 1722 N N . ASN A 1 227 ? 31.633 -2.121 -24.496 1.00 61.78 227 ASN A N 1
ATOM 1723 C CA . ASN A 1 227 ? 31.211 -2.343 -23.118 1.00 61.78 227 ASN A CA 1
ATOM 1724 C C . ASN A 1 227 ? 32.323 -2.072 -22.079 1.00 61.78 227 ASN A C 1
ATOM 1726 O O . ASN A 1 227 ? 32.051 -2.039 -20.888 1.00 61.78 227 ASN A O 1
ATOM 1730 N N . ALA A 1 228 ? 33.583 -1.840 -22.472 1.00 77.69 228 ALA A N 1
ATOM 1731 C CA . ALA A 1 228 ? 34.699 -1.776 -21.512 1.00 77.69 228 ALA A CA 1
ATOM 1732 C C . ALA A 1 228 ? 34.629 -0.580 -20.537 1.00 77.69 228 ALA A C 1
ATOM 1734 O O . ALA A 1 228 ? 34.898 -0.729 -19.343 1.00 77.69 228 ALA A O 1
ATOM 1735 N N . LEU A 1 229 ? 34.254 0.607 -21.031 1.00 82.19 229 LEU A N 1
ATOM 1736 C CA . LEU A 1 229 ? 34.069 1.791 -20.184 1.00 82.19 229 LEU A CA 1
ATOM 1737 C C . LEU A 1 229 ? 32.842 1.634 -19.275 1.00 82.19 229 LEU A C 1
ATOM 1739 O O . LEU A 1 229 ? 32.912 1.970 -18.094 1.00 82.19 229 LEU A O 1
ATOM 1743 N N . LEU A 1 230 ? 31.750 1.074 -19.803 1.00 84.81 230 LEU A N 1
ATOM 1744 C CA . LEU A 1 230 ? 30.545 0.801 -19.024 1.00 84.81 230 LEU A CA 1
ATOM 1745 C C . LEU A 1 230 ? 30.819 -0.218 -17.910 1.00 84.81 230 LEU A C 1
ATOM 1747 O O . LEU A 1 230 ? 30.451 0.027 -16.766 1.00 84.81 230 LEU A O 1
ATOM 1751 N N . GLU A 1 231 ? 31.536 -1.303 -18.196 1.00 81.56 231 GLU A N 1
ATOM 1752 C CA . GLU A 1 231 ? 31.927 -2.289 -17.183 1.00 81.56 231 GLU A CA 1
ATOM 1753 C C . GLU A 1 231 ? 32.838 -1.678 -16.104 1.00 81.56 231 GLU A C 1
ATOM 1755 O O . GLU A 1 231 ? 32.662 -1.963 -14.919 1.00 81.56 231 GLU A O 1
ATOM 1760 N N . LYS A 1 232 ? 33.758 -0.768 -16.464 1.00 84.69 232 LYS A N 1
ATOM 1761 C CA . LYS A 1 232 ? 34.551 -0.007 -15.477 1.00 84.69 232 LYS A CA 1
ATOM 1762 C C . LYS A 1 232 ? 33.668 0.856 -14.573 1.00 84.69 232 LYS A C 1
ATOM 1764 O O . LYS A 1 232 ? 33.876 0.882 -13.359 1.00 84.69 232 LYS A O 1
ATOM 1769 N N . VAL A 1 233 ? 32.693 1.558 -15.151 1.00 89.12 233 VAL A N 1
ATOM 1770 C CA . VAL A 1 233 ? 31.740 2.383 -14.396 1.00 89.12 233 VAL A CA 1
ATOM 1771 C C . VAL A 1 233 ? 30.889 1.512 -13.472 1.00 89.12 233 VAL A C 1
ATOM 1773 O O . VAL A 1 233 ? 30.801 1.810 -12.282 1.00 89.12 233 VAL A O 1
ATOM 1776 N N . ARG A 1 234 ? 30.345 0.398 -13.974 1.00 89.38 234 ARG A N 1
ATOM 1777 C CA . ARG A 1 234 ? 29.562 -0.549 -13.173 1.00 89.38 234 ARG A CA 1
ATOM 1778 C C . ARG A 1 234 ? 30.377 -1.136 -12.029 1.00 89.38 234 ARG A C 1
ATOM 1780 O O . ARG A 1 234 ? 29.921 -1.148 -10.892 1.00 89.38 234 ARG A O 1
ATOM 1787 N N . HIS A 1 235 ? 31.617 -1.540 -12.284 1.00 86.38 235 HIS A N 1
ATOM 1788 C CA . HIS A 1 235 ? 32.513 -2.008 -11.230 1.00 86.38 235 HIS A CA 1
ATOM 1789 C C . HIS A 1 235 ? 32.763 -0.927 -10.162 1.00 86.38 235 HIS A C 1
ATOM 1791 O O . HIS A 1 235 ? 32.742 -1.217 -8.966 1.00 86.38 235 HIS A O 1
ATOM 1797 N N . GLY A 1 236 ? 32.976 0.326 -10.576 1.00 82.62 236 GLY A N 1
ATOM 1798 C CA . GLY A 1 236 ? 33.148 1.459 -9.666 1.00 82.62 236 GLY A CA 1
ATOM 1799 C C . GLY A 1 236 ? 31.931 1.711 -8.776 1.00 82.62 236 GLY A C 1
ATOM 1800 O O . GLY A 1 236 ? 32.081 1.908 -7.571 1.00 82.62 236 GLY A O 1
ATOM 1801 N N . VAL A 1 237 ? 30.729 1.648 -9.350 1.00 89.94 237 VAL A N 1
ATOM 1802 C CA . VAL A 1 237 ? 29.471 1.779 -8.602 1.00 89.94 237 VAL A CA 1
ATOM 1803 C C . VAL A 1 237 ? 29.258 0.596 -7.660 1.00 89.94 237 VAL A C 1
ATOM 1805 O O . VAL A 1 237 ? 28.912 0.809 -6.504 1.00 89.94 237 VAL A O 1
ATOM 1808 N N . ASN A 1 238 ? 29.561 -0.628 -8.092 1.00 80.50 238 ASN A N 1
ATOM 1809 C CA . ASN A 1 238 ? 29.457 -1.814 -7.245 1.00 80.50 238 ASN A CA 1
ATOM 1810 C C . ASN A 1 238 ? 30.372 -1.719 -6.009 1.00 80.50 238 ASN A C 1
ATOM 1812 O O . ASN A 1 238 ? 29.987 -2.118 -4.913 1.00 80.50 238 ASN A O 1
ATOM 1816 N N . GLU A 1 239 ? 31.571 -1.147 -6.149 1.00 79.56 239 GLU A N 1
ATOM 1817 C CA . GLU A 1 239 ? 32.451 -0.912 -5.000 1.00 79.56 239 GLU A CA 1
ATOM 1818 C C . GLU A 1 239 ? 31.908 0.186 -4.067 1.00 79.56 239 GLU A C 1
ATOM 1820 O O . GLU A 1 239 ? 32.018 0.050 -2.848 1.00 79.56 239 GLU A O 1
ATOM 1825 N N . LEU A 1 240 ? 31.263 1.231 -4.604 1.00 80.38 240 LEU A N 1
ATOM 1826 C CA . LEU A 1 240 ? 30.549 2.224 -3.790 1.00 80.38 240 LEU A CA 1
ATOM 1827 C C . LEU A 1 240 ? 29.371 1.599 -3.027 1.00 80.38 240 LEU A C 1
ATOM 1829 O O . LEU A 1 240 ? 29.208 1.871 -1.837 1.00 80.38 240 LEU A O 1
ATOM 1833 N N . ASP A 1 241 ? 28.587 0.733 -3.673 1.00 74.25 241 ASP A N 1
ATOM 1834 C CA . ASP A 1 241 ? 27.495 0.002 -3.024 1.00 74.25 241 ASP A CA 1
ATOM 1835 C C . ASP A 1 241 ? 28.030 -0.893 -1.904 1.00 74.25 241 ASP A C 1
ATOM 1837 O O . ASP A 1 241 ? 27.525 -0.865 -0.780 1.00 74.25 241 ASP A O 1
ATOM 1841 N N . ARG A 1 242 ? 29.123 -1.620 -2.161 1.00 76.88 242 ARG A N 1
ATOM 1842 C CA . ARG A 1 242 ? 29.763 -2.479 -1.161 1.00 76.88 242 ARG A CA 1
ATOM 1843 C C . ARG A 1 242 ? 30.276 -1.680 0.039 1.00 76.88 242 ARG A C 1
ATOM 1845 O O . ARG A 1 242 ? 30.130 -2.134 1.173 1.00 76.88 242 ARG A O 1
ATOM 1852 N N . GLN A 1 243 ? 30.833 -0.487 -0.184 1.00 70.31 243 GLN A N 1
ATOM 1853 C CA . GLN A 1 243 ? 31.235 0.436 0.887 1.00 70.31 243 GLN A CA 1
ATOM 1854 C C . GLN A 1 243 ? 30.038 0.944 1.700 1.00 70.31 243 GLN A C 1
ATOM 1856 O O . GLN A 1 243 ? 30.165 1.148 2.907 1.00 70.31 243 GLN A O 1
ATOM 1861 N N . ALA A 1 244 ? 28.876 1.091 1.063 1.00 67.81 244 ALA A N 1
ATOM 1862 C CA . ALA A 1 244 ? 27.613 1.427 1.713 1.00 67.81 244 ALA A CA 1
ATOM 1863 C C . ALA A 1 244 ? 26.892 0.211 2.339 1.00 67.81 244 ALA A C 1
ATOM 1865 O O . ALA A 1 244 ? 25.825 0.375 2.927 1.00 67.81 244 ALA A O 1
ATOM 1866 N N . GLY A 1 245 ? 27.452 -1.004 2.241 1.00 65.94 245 GLY A N 1
ATOM 1867 C CA . GLY A 1 245 ? 26.832 -2.233 2.752 1.00 65.94 245 GLY A CA 1
ATOM 1868 C C . GLY A 1 245 ? 25.622 -2.709 1.938 1.00 65.94 245 GLY A C 1
ATOM 1869 O O . GLY A 1 245 ? 24.766 -3.415 2.466 1.00 65.94 245 GLY A O 1
ATOM 1870 N N . LYS A 1 246 ? 25.546 -2.311 0.667 1.00 78.88 246 LYS A N 1
ATOM 1871 C CA . LYS A 1 246 ? 24.438 -2.542 -0.261 1.00 78.88 246 LYS A CA 1
ATOM 1872 C C . LYS A 1 246 ? 24.874 -3.471 -1.407 1.00 78.88 246 LYS A C 1
ATOM 1874 O O . LYS A 1 246 ? 26.034 -3.470 -1.810 1.00 78.88 246 LYS A O 1
ATOM 1879 N N . SER A 1 247 ? 23.950 -4.282 -1.924 1.00 66.00 247 SER A N 1
ATOM 1880 C CA . SER A 1 247 ? 24.137 -5.069 -3.154 1.00 66.00 247 SER A CA 1
ATOM 1881 C C . SER A 1 247 ? 23.666 -4.298 -4.392 1.00 66.00 247 SER A C 1
ATOM 1883 O O . SER A 1 247 ? 22.802 -3.433 -4.267 1.00 66.00 247 SER A O 1
ATOM 1885 N N . TRP A 1 248 ? 24.180 -4.654 -5.574 1.00 65.75 248 TRP A N 1
ATOM 1886 C CA . TRP A 1 248 ? 23.761 -4.079 -6.861 1.00 65.75 248 TRP A CA 1
ATOM 1887 C C . TRP A 1 248 ? 22.233 -4.029 -7.019 1.00 65.75 248 TRP A C 1
ATOM 1889 O O . TRP A 1 248 ? 21.561 -5.038 -6.792 1.00 65.75 248 TRP A O 1
ATOM 1899 N N . ASP A 1 249 ? 21.694 -2.873 -7.409 1.00 65.50 249 ASP A N 1
ATOM 1900 C CA . ASP A 1 249 ? 20.265 -2.641 -7.643 1.00 65.50 249 ASP A CA 1
ATOM 1901 C C . ASP A 1 249 ? 20.022 -1.643 -8.798 1.00 65.50 249 ASP A C 1
ATOM 1903 O O . ASP A 1 249 ? 20.946 -1.190 -9.474 1.00 65.50 249 ASP A O 1
ATOM 1907 N N . ASP A 1 250 ? 18.768 -1.248 -9.016 1.00 61.75 250 ASP A N 1
ATOM 1908 C CA . ASP A 1 250 ? 18.404 -0.266 -10.046 1.00 61.75 250 ASP A CA 1
ATOM 1909 C C . ASP A 1 250 ? 19.032 1.114 -9.821 1.00 61.75 250 ASP A C 1
ATOM 1911 O O . ASP A 1 250 ? 19.285 1.845 -10.779 1.00 61.75 250 ASP A O 1
ATOM 1915 N N . ASN A 1 251 ? 19.291 1.499 -8.569 1.00 71.19 251 ASN A N 1
ATOM 1916 C CA . ASN A 1 251 ? 20.019 2.729 -8.286 1.00 71.19 251 ASN A CA 1
ATOM 1917 C C . ASN A 1 251 ? 21.476 2.586 -8.728 1.00 71.19 251 ASN A C 1
ATOM 1919 O O . ASN A 1 251 ? 22.030 3.546 -9.251 1.00 71.19 251 ASN A O 1
ATOM 1923 N N . SER A 1 252 ? 22.076 1.402 -8.606 1.00 82.81 252 SER A N 1
ATOM 1924 C CA . SER A 1 252 ? 23.399 1.098 -9.153 1.00 82.81 252 SER A CA 1
ATOM 1925 C C . SER A 1 252 ? 23.419 1.207 -10.681 1.00 82.81 252 SER A C 1
ATOM 1927 O O . SER A 1 252 ? 24.330 1.820 -11.242 1.00 82.81 252 SER A O 1
ATOM 1929 N N . GLU A 1 253 ? 22.382 0.718 -11.368 1.00 78.56 253 GLU A N 1
ATOM 1930 C CA . GLU A 1 253 ? 22.237 0.889 -12.823 1.00 78.56 253 GLU A CA 1
ATOM 1931 C C . GLU A 1 253 ? 22.016 2.359 -13.214 1.00 78.56 253 GLU A C 1
ATOM 1933 O O . GLU A 1 253 ? 22.639 2.844 -14.155 1.00 78.56 253 GLU A O 1
ATOM 1938 N N . ARG A 1 254 ? 21.191 3.115 -12.476 1.00 84.00 254 ARG A N 1
ATOM 1939 C CA . ARG A 1 254 ? 20.947 4.553 -12.720 1.00 84.00 254 ARG A CA 1
ATOM 1940 C C . ARG A 1 254 ? 22.192 5.397 -12.477 1.00 84.00 254 ARG A C 1
ATOM 1942 O O . ARG A 1 254 ? 22.521 6.251 -13.299 1.00 84.00 254 ARG A O 1
ATOM 1949 N N . LEU A 1 255 ? 22.911 5.126 -11.387 1.00 86.38 255 LEU A N 1
ATOM 1950 C CA . LEU A 1 255 ? 24.210 5.731 -11.100 1.00 86.38 255 LEU A CA 1
ATOM 1951 C C . LEU A 1 255 ? 25.184 5.415 -12.230 1.00 86.38 255 LEU A C 1
ATOM 1953 O O . LEU A 1 255 ? 25.822 6.329 -12.742 1.00 86.38 255 LEU A O 1
ATOM 1957 N N . SER A 1 256 ? 25.248 4.157 -12.669 1.00 88.38 256 SER A N 1
ATOM 1958 C CA . SER A 1 256 ? 26.140 3.732 -13.749 1.00 88.38 256 SER A CA 1
ATOM 1959 C C . SER A 1 256 ? 25.799 4.395 -15.079 1.00 88.38 256 SER A C 1
ATOM 1961 O O . SER A 1 256 ? 26.693 4.886 -15.759 1.00 88.38 256 SER A O 1
ATOM 1963 N N . ALA A 1 257 ? 24.521 4.489 -15.436 1.00 80.88 257 ALA A N 1
ATOM 1964 C CA . ALA A 1 257 ? 24.079 5.119 -16.674 1.00 80.88 257 ALA A CA 1
ATOM 1965 C C . ALA A 1 257 ? 24.275 6.646 -16.657 1.00 80.88 257 ALA A C 1
ATOM 1967 O O . ALA A 1 257 ? 24.730 7.227 -17.641 1.00 80.88 257 ALA A O 1
ATOM 1968 N N . SER A 1 258 ? 23.996 7.307 -15.530 1.00 88.50 258 SER A N 1
ATOM 1969 C CA . SER A 1 258 ? 24.237 8.746 -15.359 1.00 88.50 258 SER A CA 1
ATOM 1970 C C . SER A 1 258 ? 25.736 9.079 -15.333 1.00 88.50 258 SER A C 1
ATOM 1972 O O . SER A 1 258 ? 26.163 10.065 -15.937 1.00 88.50 258 SER A O 1
ATOM 1974 N N . LEU A 1 259 ? 26.558 8.233 -14.701 1.00 92.69 259 LEU A N 1
ATOM 1975 C CA . LEU A 1 259 ? 28.020 8.316 -14.766 1.00 92.69 259 LEU A CA 1
ATOM 1976 C C . LEU A 1 259 ? 28.528 8.080 -16.187 1.00 92.69 259 LEU A C 1
ATOM 1978 O O . LEU A 1 259 ? 29.413 8.808 -16.625 1.00 92.69 259 LEU A O 1
ATOM 1982 N N . MET A 1 260 ? 27.953 7.120 -16.916 1.00 93.19 260 MET A N 1
ATOM 1983 C CA . MET A 1 260 ? 28.299 6.844 -18.309 1.00 93.19 260 MET A CA 1
ATOM 1984 C C . MET A 1 260 ? 27.960 8.030 -19.218 1.00 93.19 260 MET A C 1
ATOM 1986 O O . MET A 1 260 ? 28.757 8.384 -20.084 1.00 93.19 260 MET A O 1
ATOM 1990 N N . LEU A 1 261 ? 26.832 8.705 -18.991 1.00 91.31 261 LEU A N 1
ATOM 1991 C CA . LEU A 1 261 ? 26.486 9.925 -19.720 1.00 91.31 261 LEU A CA 1
ATOM 1992 C C . LEU A 1 261 ? 27.511 11.032 -19.473 1.00 91.31 261 LEU A C 1
ATOM 1994 O O . LEU A 1 261 ? 28.073 11.565 -20.429 1.00 91.31 261 LEU A O 1
ATOM 1998 N N . MET A 1 262 ? 27.835 11.319 -18.208 1.00 92.06 262 MET A N 1
ATOM 1999 C CA . MET A 1 262 ? 28.885 12.292 -17.886 1.00 92.06 262 MET A CA 1
ATOM 2000 C C . MET A 1 262 ? 30.248 11.879 -18.458 1.00 92.06 262 MET A C 1
ATOM 2002 O O . MET A 1 262 ? 31.011 12.737 -18.907 1.00 92.06 262 MET A O 1
ATOM 2006 N N . ALA A 1 263 ? 30.558 10.577 -18.451 1.00 89.19 263 ALA A N 1
ATOM 2007 C CA . ALA A 1 263 ? 31.776 10.018 -19.022 1.00 89.19 263 ALA A CA 1
ATOM 2008 C C . ALA A 1 263 ? 31.862 10.352 -20.514 1.00 89.19 263 ALA A C 1
ATOM 2010 O O . ALA A 1 263 ? 32.851 10.936 -20.962 1.00 89.19 263 ALA A O 1
ATOM 2011 N N . VAL A 1 264 ? 30.794 10.069 -21.263 1.00 87.06 264 VAL A N 1
ATOM 2012 C CA . VAL A 1 264 ? 30.708 10.380 -22.689 1.00 87.06 264 VAL A CA 1
ATOM 2013 C C . VAL A 1 264 ? 30.787 11.876 -22.923 1.00 87.06 264 VAL A C 1
ATOM 2015 O O . VAL A 1 264 ? 31.652 12.297 -23.686 1.00 87.06 264 VAL A O 1
ATOM 2018 N N . GLU A 1 265 ? 29.982 12.701 -22.252 1.00 85.00 265 GLU A N 1
ATOM 2019 C CA . GLU A 1 265 ? 29.965 14.158 -22.441 1.00 85.00 265 GLU A CA 1
ATOM 2020 C C . GLU A 1 265 ? 31.341 14.790 -22.200 1.00 85.00 265 GLU A C 1
ATOM 2022 O O . GLU A 1 265 ? 31.794 15.636 -22.976 1.00 85.00 265 GLU A O 1
ATOM 2027 N N . LYS A 1 266 ? 32.068 14.317 -21.185 1.00 84.75 266 LYS A N 1
ATOM 2028 C CA . LYS A 1 266 ? 33.373 14.864 -20.778 1.00 84.75 266 LYS A CA 1
ATOM 2029 C C . LYS A 1 266 ? 34.569 14.100 -21.345 1.00 84.75 266 LYS A C 1
ATOM 2031 O O . LYS A 1 266 ? 35.713 14.416 -21.023 1.00 84.75 266 LYS A O 1
ATOM 2036 N N . GLY A 1 267 ? 34.313 13.145 -22.240 1.00 83.06 267 GLY A N 1
ATOM 2037 C CA . GLY A 1 267 ? 35.342 12.458 -23.020 1.00 83.06 267 GLY A CA 1
ATOM 2038 C C . GLY A 1 267 ? 36.231 11.536 -22.190 1.00 83.06 267 GLY A C 1
ATOM 2039 O O . GLY A 1 267 ? 37.423 11.427 -22.467 1.00 83.06 267 GLY A O 1
ATOM 2040 N N . PHE A 1 268 ? 35.679 10.912 -21.151 1.00 85.81 268 PHE A N 1
ATOM 2041 C CA . PHE A 1 268 ? 36.323 9.792 -20.470 1.00 85.81 268 PHE A CA 1
ATOM 2042 C C . PHE A 1 268 ? 36.380 8.584 -21.397 1.00 85.81 268 PHE A C 1
ATOM 2044 O O . PHE A 1 268 ? 35.477 8.366 -22.207 1.00 85.81 268 PHE A O 1
ATOM 2051 N N . LYS A 1 269 ? 37.459 7.817 -21.286 1.00 82.56 269 LYS A N 1
ATOM 2052 C CA . LYS A 1 269 ? 37.726 6.666 -22.140 1.00 82.56 269 LYS A CA 1
ATOM 2053 C C . LYS A 1 269 ? 37.979 5.413 -21.321 1.00 82.56 269 LYS A C 1
ATOM 2055 O O . LYS A 1 269 ? 38.301 5.480 -20.136 1.00 82.56 269 LYS A O 1
ATOM 2060 N N . ALA A 1 270 ? 37.862 4.258 -21.970 1.00 80.38 270 ALA A N 1
ATOM 2061 C CA . ALA A 1 270 ? 38.126 2.973 -21.337 1.00 80.38 270 ALA A CA 1
ATOM 2062 C C . ALA A 1 270 ? 39.585 2.834 -20.869 1.00 80.38 270 ALA A C 1
ATOM 2064 O O . ALA A 1 270 ? 39.845 2.028 -19.982 1.00 80.38 270 ALA A O 1
ATOM 2065 N N . GLU A 1 271 ? 40.528 3.613 -21.409 1.00 80.12 271 GLU A N 1
ATOM 2066 C CA . GLU A 1 271 ? 41.937 3.604 -20.991 1.00 80.12 271 GLU A CA 1
ATOM 2067 C C . GLU A 1 271 ? 42.197 4.436 -19.728 1.00 80.12 271 GLU A C 1
ATOM 2069 O O . GLU A 1 271 ? 43.229 4.253 -19.092 1.00 80.12 271 GLU A O 1
ATOM 2074 N N . ASP A 1 272 ? 41.264 5.309 -19.334 1.00 82.56 272 ASP A N 1
ATOM 2075 C CA . ASP A 1 272 ? 41.430 6.158 -18.156 1.00 82.56 272 ASP A CA 1
ATOM 2076 C C . ASP A 1 272 ? 41.363 5.329 -16.858 1.00 82.56 272 ASP A C 1
ATOM 2078 O O . ASP A 1 272 ? 40.559 4.390 -16.720 1.00 82.56 272 ASP A O 1
ATOM 2082 N N . ASP A 1 273 ? 42.162 5.72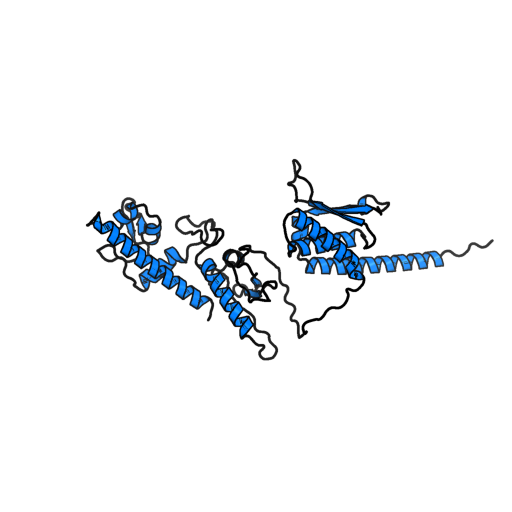1 -15.863 1.00 80.81 273 ASP A N 1
ATOM 2083 C CA . ASP A 1 273 ? 42.044 5.203 -14.501 1.00 80.81 273 ASP A CA 1
ATOM 2084 C C . ASP A 1 273 ? 40.992 6.006 -13.738 1.00 80.81 273 ASP A C 1
ATOM 2086 O O . ASP A 1 273 ? 41.231 7.129 -13.286 1.00 80.81 273 ASP A O 1
ATOM 2090 N N . LEU A 1 274 ? 39.797 5.428 -13.619 1.00 88.25 274 LEU A N 1
ATOM 2091 C CA . LEU A 1 274 ? 38.635 6.083 -13.028 1.00 88.25 274 LEU A CA 1
ATOM 2092 C C . LEU A 1 274 ? 38.543 5.817 -11.527 1.00 88.25 274 LEU A C 1
ATOM 2094 O O . LEU A 1 274 ? 38.646 4.679 -11.068 1.00 88.25 274 LEU A O 1
ATOM 2098 N N . LYS A 1 275 ? 38.270 6.875 -10.765 1.00 88.06 275 LYS A N 1
ATOM 2099 C CA . LYS A 1 275 ? 37.857 6.788 -9.364 1.00 88.06 275 LYS A CA 1
ATOM 2100 C C . LYS A 1 275 ? 36.487 7.415 -9.176 1.00 88.06 275 LYS A C 1
ATOM 2102 O O . LYS A 1 275 ? 36.128 8.369 -9.866 1.00 88.06 275 LYS A O 1
ATOM 2107 N N . PHE A 1 276 ? 35.761 6.874 -8.207 1.00 90.50 276 PHE A N 1
ATOM 2108 C CA . PHE A 1 276 ? 34.402 7.262 -7.866 1.00 90.50 276 PHE A CA 1
ATOM 2109 C C . PHE A 1 276 ? 34.317 7.525 -6.367 1.00 90.50 276 PHE A C 1
ATOM 2111 O O . PHE A 1 276 ? 35.069 6.944 -5.582 1.00 90.50 276 PHE A O 1
ATOM 2118 N N . GLY A 1 277 ? 33.415 8.408 -5.961 1.00 84.94 277 GLY A N 1
ATOM 2119 C CA . GLY A 1 277 ? 33.238 8.713 -4.550 1.00 84.94 277 GLY A CA 1
ATOM 2120 C C . GLY A 1 277 ? 32.070 9.643 -4.303 1.00 84.94 277 GLY A C 1
ATOM 2121 O O . GLY A 1 277 ? 31.762 10.504 -5.126 1.00 84.94 277 GLY A O 1
ATOM 2122 N N . PHE A 1 278 ? 31.453 9.489 -3.141 1.00 80.88 278 PHE A N 1
ATOM 2123 C CA . PHE A 1 278 ? 30.505 10.465 -2.635 1.00 80.88 278 PHE A CA 1
ATOM 2124 C C . PHE A 1 278 ? 31.221 11.574 -1.865 1.00 80.88 278 PHE A C 1
ATOM 2126 O O . PHE A 1 278 ? 32.321 11.379 -1.340 1.00 80.88 278 PHE A O 1
ATOM 2133 N N . ASN A 1 279 ? 30.603 12.749 -1.778 1.00 78.50 279 ASN A N 1
ATOM 2134 C CA . ASN A 1 279 ? 31.100 13.800 -0.901 1.00 78.50 279 ASN A CA 1
ATOM 2135 C C . ASN A 1 279 ? 31.044 13.366 0.572 1.00 78.50 279 ASN A C 1
ATOM 2137 O O . ASN A 1 279 ? 30.133 12.662 1.013 1.00 78.50 279 ASN A O 1
ATOM 2141 N N . THR A 1 280 ? 31.995 13.863 1.356 1.00 66.69 280 THR A N 1
ATOM 2142 C CA . THR A 1 280 ? 31.920 13.815 2.817 1.00 66.69 280 THR A CA 1
ATOM 2143 C C . THR A 1 280 ? 30.965 14.898 3.338 1.00 66.69 280 THR A C 1
ATOM 2145 O O . THR A 1 280 ? 30.781 15.915 2.657 1.00 66.69 280 THR A O 1
ATOM 2148 N N . PRO A 1 281 ? 30.384 14.730 4.540 1.00 60.19 281 PRO A N 1
ATOM 2149 C CA . PRO A 1 281 ? 29.550 15.759 5.155 1.00 60.19 281 PRO A CA 1
ATOM 2150 C C . PRO A 1 281 ? 30.292 17.096 5.311 1.00 60.19 281 PRO A C 1
ATOM 2152 O O . PRO A 1 281 ? 31.480 17.122 5.635 1.00 60.19 281 PRO A O 1
ATOM 2155 N N . THR A 1 282 ? 29.580 18.202 5.102 1.00 72.44 282 THR A N 1
ATOM 2156 C CA . THR A 1 282 ? 30.035 19.586 5.325 1.00 72.44 282 THR A CA 1
ATOM 2157 C C . THR A 1 282 ? 28.927 20.386 6.017 1.00 72.44 282 THR A C 1
ATOM 2159 O O . THR A 1 282 ? 27.810 19.896 6.154 1.00 72.44 282 THR A O 1
ATOM 2162 N N . ASP A 1 283 ? 29.180 21.648 6.371 1.00 53.88 283 ASP A N 1
ATOM 2163 C CA . ASP A 1 283 ? 28.162 22.529 6.972 1.00 53.88 283 ASP A CA 1
ATOM 2164 C C . ASP A 1 283 ? 26.939 22.791 6.068 1.00 53.88 283 ASP A C 1
ATOM 2166 O O . ASP A 1 283 ? 25.913 23.274 6.541 1.00 53.88 283 ASP A O 1
ATOM 2170 N N . LYS A 1 284 ? 27.050 22.521 4.758 1.00 62.19 284 LYS A N 1
ATOM 2171 C CA . LYS A 1 284 ? 26.007 22.811 3.757 1.00 62.19 284 LYS A CA 1
ATOM 2172 C C . LYS A 1 284 ? 25.390 21.576 3.108 1.00 62.19 284 LYS A C 1
ATOM 2174 O O . LYS A 1 284 ? 24.319 21.703 2.529 1.00 62.19 284 LYS A O 1
ATOM 2179 N N . LEU A 1 285 ? 26.076 20.436 3.150 1.00 55.31 285 LEU A N 1
ATOM 2180 C CA . LEU A 1 285 ? 25.687 19.215 2.442 1.00 55.31 285 LEU A CA 1
ATOM 2181 C C . LEU A 1 285 ? 25.930 18.003 3.334 1.00 55.31 285 LEU A C 1
ATOM 2183 O O . LEU A 1 285 ? 27.022 17.863 3.900 1.00 55.31 285 LEU A O 1
ATOM 2187 N N . GLY A 1 286 ? 24.945 17.111 3.410 1.00 57.09 286 GLY A N 1
ATOM 2188 C CA . GLY A 1 286 ? 25.115 15.785 3.989 1.00 57.09 286 GLY A CA 1
ATOM 2189 C C . GLY A 1 286 ? 26.136 14.956 3.203 1.00 57.09 286 GLY A C 1
ATOM 2190 O O . GLY A 1 286 ? 26.401 15.206 2.026 1.00 57.09 286 GLY A O 1
ATOM 2191 N N . GLY A 1 287 ? 26.749 13.965 3.852 1.00 62.06 287 GLY A N 1
ATOM 2192 C CA . GLY A 1 287 ? 27.578 12.992 3.134 1.00 62.06 287 GLY A CA 1
ATOM 2193 C C . GLY A 1 287 ? 26.706 12.140 2.212 1.00 62.06 287 GLY A C 1
ATOM 2194 O O . GLY A 1 287 ? 25.612 11.753 2.614 1.00 62.06 287 GLY A O 1
ATOM 2195 N N . GLY A 1 288 ? 27.169 11.849 0.996 1.00 64.50 288 GLY A N 1
ATOM 2196 C CA . GLY A 1 288 ? 26.380 11.065 0.033 1.00 64.50 288 GLY A CA 1
ATOM 2197 C C . GLY A 1 288 ? 25.503 11.875 -0.924 1.00 64.50 288 GLY A C 1
ATOM 2198 O O . GLY A 1 288 ? 24.922 11.294 -1.835 1.00 64.50 288 GLY A O 1
ATOM 2199 N N . GLU A 1 289 ? 25.400 13.195 -0.765 1.00 64.00 289 GLU A N 1
ATOM 2200 C CA . GLU A 1 289 ? 24.521 14.045 -1.585 1.00 64.00 289 GLU A CA 1
ATOM 2201 C C . GLU A 1 289 ? 25.064 14.341 -2.990 1.00 64.00 289 GLU A C 1
ATOM 2203 O O . GLU A 1 289 ? 24.295 14.664 -3.898 1.00 64.00 289 GLU A O 1
ATOM 2208 N N . VAL A 1 290 ? 26.377 14.217 -3.192 1.00 74.06 290 VAL A N 1
ATOM 2209 C CA . VAL A 1 290 ? 27.050 14.476 -4.468 1.00 74.06 290 VAL A CA 1
ATOM 2210 C C . VAL A 1 290 ? 27.923 13.289 -4.844 1.00 74.06 290 VAL A C 1
ATOM 2212 O O . VAL A 1 290 ? 28.807 12.888 -4.084 1.00 74.06 290 VAL A O 1
ATOM 2215 N N . LEU A 1 291 ? 27.701 12.768 -6.047 1.00 86.44 291 LEU A N 1
ATOM 2216 C CA . LEU A 1 291 ? 28.505 11.730 -6.673 1.00 86.44 291 LEU A CA 1
ATOM 2217 C C . LEU A 1 291 ? 29.606 12.371 -7.521 1.00 86.44 291 LEU A C 1
ATOM 2219 O O . LEU A 1 291 ? 29.347 13.280 -8.311 1.00 86.44 291 LEU A O 1
ATOM 2223 N N . HIS A 1 292 ? 30.832 11.872 -7.392 1.00 87.94 292 HIS A N 1
ATOM 2224 C CA . HIS A 1 292 ? 31.997 12.321 -8.146 1.00 87.94 292 HIS A CA 1
ATOM 2225 C C . HIS A 1 292 ? 32.617 11.182 -8.955 1.00 87.94 292 HIS A C 1
ATOM 2227 O O . HIS A 1 292 ? 32.720 10.058 -8.467 1.00 87.94 292 HIS A O 1
ATOM 2233 N N . MET A 1 293 ? 33.124 11.516 -10.144 1.00 92.12 293 MET A N 1
ATOM 2234 C CA . MET A 1 293 ? 34.018 10.668 -10.939 1.00 92.12 293 MET A CA 1
ATOM 2235 C C . MET A 1 293 ? 35.216 11.493 -11.422 1.00 92.12 293 MET A C 1
ATOM 2237 O O . MET A 1 293 ? 35.049 12.642 -11.839 1.00 92.12 293 MET A O 1
ATOM 2241 N N . TRP A 1 294 ? 36.432 10.948 -11.335 1.00 91.12 294 TRP A N 1
ATOM 2242 C CA . TRP A 1 294 ? 37.656 11.642 -11.757 1.00 91.12 294 TRP A CA 1
ATOM 2243 C C . TRP A 1 294 ? 38.749 10.694 -12.262 1.00 91.12 294 TRP A C 1
ATOM 2245 O O . TRP A 1 294 ? 38.767 9.517 -11.901 1.00 91.12 294 TRP A O 1
ATOM 2255 N N . ARG A 1 295 ? 39.672 11.225 -13.079 1.00 86.12 295 ARG A N 1
ATOM 2256 C CA . ARG A 1 295 ? 40.878 10.507 -13.537 1.00 86.12 295 ARG A CA 1
ATOM 2257 C C . ARG A 1 295 ? 41.950 10.515 -12.444 1.00 86.12 295 ARG A C 1
ATOM 2259 O O . ARG A 1 295 ? 42.214 11.570 -11.864 1.00 86.12 295 ARG A O 1
ATOM 2266 N N . ALA A 1 296 ? 42.541 9.360 -12.147 1.00 76.19 296 ALA A N 1
ATOM 2267 C CA . ALA A 1 296 ? 43.559 9.202 -11.107 1.00 76.19 296 ALA A CA 1
ATOM 2268 C C . ALA A 1 296 ? 44.989 9.212 -11.665 1.00 76.19 296 ALA A C 1
ATOM 2270 O O . ALA A 1 296 ? 45.798 10.009 -11.206 1.00 76.19 296 ALA A O 1
ATOM 2271 N N . ASP A 1 297 ? 45.253 8.384 -12.673 1.00 60.28 297 ASP A N 1
ATOM 2272 C CA . ASP A 1 297 ? 46.476 8.354 -13.474 1.00 60.28 297 ASP A CA 1
ATOM 2273 C C . ASP A 1 297 ? 46.019 8.469 -14.945 1.00 60.28 297 ASP A C 1
ATOM 2275 O O . ASP A 1 297 ? 45.003 7.879 -15.308 1.00 60.28 297 ASP A O 1
ATOM 2279 N N . HIS A 1 298 ? 46.684 9.295 -15.769 1.00 59.34 298 HIS A N 1
ATOM 2280 C CA . HIS A 1 298 ? 46.235 9.781 -17.105 1.00 59.34 298 HIS A CA 1
ATOM 2281 C C . HIS A 1 298 ? 45.305 11.014 -17.099 1.00 59.34 298 HIS A C 1
ATOM 2283 O O . HIS A 1 298 ? 44.244 11.064 -17.717 1.00 59.34 298 HIS A O 1
ATOM 2289 N N . VAL A 1 299 ? 45.733 12.063 -16.400 1.00 66.38 299 VAL A N 1
ATOM 2290 C CA . VAL A 1 299 ? 45.026 13.346 -16.301 1.00 66.38 299 VAL A CA 1
ATOM 2291 C C . VAL A 1 299 ? 45.140 14.130 -17.624 1.00 66.38 299 VAL A C 1
ATOM 2293 O O . VAL A 1 299 ? 46.234 14.313 -18.155 1.00 66.38 299 VAL A O 1
ATOM 2296 N N . SER A 1 300 ? 44.017 14.620 -18.153 1.00 64.69 300 SER A N 1
ATOM 2297 C CA . SER A 1 300 ? 43.981 15.547 -19.291 1.00 64.69 300 SER A CA 1
ATOM 2298 C C . SER A 1 300 ? 44.701 16.859 -18.942 1.00 64.69 300 SER A C 1
ATOM 2300 O O . SER A 1 300 ? 44.556 17.337 -17.812 1.00 64.69 300 SER A O 1
ATOM 2302 N N . PRO A 1 301 ? 45.402 17.507 -19.894 1.00 61.22 301 PRO A N 1
ATOM 2303 C CA . PRO A 1 301 ? 45.957 18.848 -19.702 1.00 61.22 301 PRO A CA 1
ATOM 2304 C C . PRO A 1 301 ? 44.907 19.912 -19.347 1.00 61.22 301 PRO A C 1
ATOM 2306 O O . PRO A 1 301 ? 45.265 20.942 -18.782 1.00 61.22 301 PRO A O 1
ATOM 2309 N N . ASP A 1 302 ? 43.628 19.674 -19.665 1.00 66.00 302 ASP A N 1
ATOM 2310 C CA . ASP A 1 302 ? 42.501 20.513 -19.247 1.00 66.00 302 ASP A CA 1
ATOM 2311 C C . ASP A 1 302 ? 41.989 20.093 -17.851 1.00 66.00 302 ASP A C 1
ATOM 2313 O O . ASP A 1 302 ? 41.371 19.029 -17.724 1.00 66.00 302 ASP A O 1
ATOM 2317 N N . PRO A 1 303 ? 42.165 20.919 -16.798 1.00 64.00 303 PRO A N 1
ATOM 2318 C CA . PRO A 1 303 ? 41.709 20.603 -15.444 1.00 64.00 303 PRO A CA 1
ATOM 2319 C C . PRO A 1 303 ? 40.201 20.352 -15.337 1.00 64.00 303 PRO A C 1
ATOM 2321 O O . PRO A 1 303 ? 39.783 19.516 -14.534 1.00 64.00 303 PRO A O 1
ATOM 2324 N N . ALA A 1 304 ? 39.384 21.037 -16.146 1.00 66.81 304 ALA A N 1
ATOM 2325 C CA . ALA A 1 304 ? 37.930 20.895 -16.124 1.00 66.81 304 ALA A CA 1
ATOM 2326 C C . ALA A 1 304 ? 37.458 19.578 -16.759 1.00 66.81 304 ALA A C 1
ATOM 2328 O O . ALA A 1 304 ? 36.350 19.119 -16.475 1.00 66.81 304 ALA A O 1
ATOM 2329 N N . ALA A 1 305 ? 38.301 18.941 -17.574 1.00 69.31 305 ALA A N 1
ATOM 2330 C CA . ALA A 1 305 ? 38.013 17.637 -18.149 1.00 69.31 305 ALA A CA 1
ATOM 2331 C C . ALA A 1 305 ? 38.189 16.502 -17.129 1.00 69.31 305 ALA A C 1
ATOM 2333 O O . ALA A 1 305 ? 37.609 15.438 -17.313 1.00 69.31 305 ALA A O 1
ATOM 2334 N N . ASN A 1 306 ? 38.962 16.698 -16.055 1.00 77.69 306 ASN A N 1
ATOM 2335 C CA . ASN A 1 306 ? 39.436 15.612 -15.186 1.00 77.69 306 ASN A CA 1
ATOM 2336 C C . ASN A 1 306 ? 38.484 15.157 -14.091 1.00 77.69 306 ASN A C 1
ATOM 2338 O O . ASN A 1 306 ? 38.708 14.097 -13.505 1.00 77.69 306 ASN A O 1
ATOM 2342 N N . ARG A 1 307 ? 37.441 15.936 -13.804 1.00 84.50 307 ARG A N 1
ATOM 2343 C CA . ARG A 1 307 ? 36.482 15.627 -12.749 1.00 84.50 307 ARG A CA 1
ATOM 2344 C C . ARG A 1 307 ? 35.083 16.029 -13.166 1.00 84.50 307 ARG A C 1
ATOM 2346 O O . ARG A 1 307 ? 34.856 17.140 -13.635 1.00 84.50 307 ARG A O 1
ATOM 2353 N N . VAL A 1 308 ? 34.142 15.141 -12.897 1.00 89.12 308 VAL A N 1
ATOM 2354 C CA . VAL A 1 308 ? 32.712 15.382 -13.052 1.00 89.12 308 VAL A CA 1
ATOM 2355 C C . VAL A 1 308 ? 32.002 15.108 -11.746 1.00 89.12 308 VAL A C 1
ATOM 2357 O O . VAL A 1 308 ? 32.499 14.386 -10.875 1.00 89.12 308 VAL A O 1
ATOM 2360 N N . HIS A 1 309 ? 30.858 15.752 -11.589 1.00 90.19 309 HIS A N 1
ATOM 2361 C CA . HIS A 1 309 ? 30.007 15.558 -10.439 1.00 90.19 309 HIS A CA 1
ATOM 2362 C C . HIS A 1 309 ? 28.563 15.846 -10.806 1.00 90.19 309 HIS A C 1
ATOM 2364 O O . HIS A 1 309 ? 28.295 16.655 -11.690 1.00 90.19 309 HIS A O 1
ATOM 2370 N N . MET A 1 310 ? 27.661 15.207 -10.081 1.00 86.81 310 MET A N 1
ATOM 2371 C CA . MET A 1 310 ? 26.235 15.499 -10.101 1.00 86.81 310 MET A CA 1
ATOM 2372 C C . MET A 1 310 ? 25.658 15.192 -8.729 1.00 86.81 310 MET A C 1
ATOM 2374 O O . MET A 1 310 ? 26.263 14.463 -7.935 1.00 86.81 310 MET A O 1
ATOM 2378 N N . THR A 1 311 ? 24.494 15.756 -8.432 1.00 82.19 311 THR A N 1
ATOM 2379 C CA . THR A 1 311 ? 23.800 15.380 -7.198 1.00 82.19 311 THR A CA 1
ATOM 2380 C C . THR A 1 311 ? 23.374 13.916 -7.289 1.00 82.19 311 THR A C 1
ATOM 2382 O O . THR A 1 311 ? 22.991 13.437 -8.357 1.00 82.19 311 THR A O 1
ATOM 2385 N N . THR A 1 312 ? 23.416 13.190 -6.175 1.00 70.19 312 THR A N 1
ATOM 2386 C CA . THR A 1 312 ? 22.955 11.795 -6.134 1.00 70.19 312 THR A CA 1
ATOM 2387 C C . THR A 1 312 ? 21.479 11.709 -6.522 1.00 70.19 312 THR A C 1
ATOM 2389 O O . THR A 1 312 ? 21.080 10.805 -7.244 1.00 70.19 312 THR A O 1
ATOM 2392 N N . GLN A 1 313 ? 20.675 12.708 -6.150 1.00 71.19 313 GLN A N 1
ATOM 2393 C CA . GLN A 1 313 ? 19.283 12.810 -6.584 1.00 71.19 313 GLN A CA 1
ATOM 2394 C C . GLN A 1 313 ? 19.149 12.882 -8.116 1.00 71.19 313 GLN A C 1
ATOM 2396 O O . GLN A 1 313 ? 18.307 12.195 -8.683 1.00 71.19 313 GLN A O 1
ATOM 2401 N N . GLU A 1 314 ? 19.972 13.683 -8.797 1.00 74.12 314 GLU A N 1
ATOM 2402 C CA . GLU A 1 314 ? 19.970 13.799 -10.262 1.00 74.12 314 GLU A CA 1
ATOM 2403 C C . GLU A 1 314 ? 20.495 12.538 -10.961 1.00 74.12 314 GLU A C 1
ATOM 2405 O O . GLU A 1 314 ? 19.994 12.150 -12.020 1.00 74.12 314 GLU A O 1
ATOM 2410 N N . ALA A 1 315 ? 21.485 11.874 -10.364 1.00 71.69 315 ALA A N 1
ATOM 2411 C CA . ALA A 1 315 ? 21.998 10.611 -10.880 1.00 71.69 315 ALA A CA 1
ATOM 2412 C C . ALA A 1 315 ? 20.925 9.509 -10.869 1.00 71.69 315 ALA A C 1
ATOM 2414 O O . ALA A 1 315 ? 20.936 8.622 -11.722 1.00 71.69 315 ALA A O 1
ATOM 2415 N N . LEU A 1 316 ? 19.990 9.588 -9.919 1.00 76.31 316 LEU A N 1
ATOM 2416 C CA . LEU A 1 316 ? 18.917 8.616 -9.716 1.00 76.31 316 LEU A CA 1
ATOM 2417 C C . LEU A 1 316 ? 17.588 9.017 -10.380 1.00 76.31 316 LEU A C 1
ATOM 2419 O O . LEU A 1 316 ? 16.737 8.155 -10.617 1.00 76.31 316 LEU A O 1
ATOM 2423 N N . SER A 1 317 ? 17.396 10.301 -10.702 1.00 68.44 317 SER A N 1
ATOM 2424 C CA . SER A 1 317 ? 16.114 10.837 -11.185 1.00 68.44 317 SER A CA 1
ATOM 2425 C C . SER A 1 317 ? 15.732 10.365 -12.587 1.00 68.44 317 SER A C 1
ATOM 2427 O O . SER A 1 317 ? 14.547 10.350 -12.922 1.00 68.44 317 SER A O 1
ATOM 2429 N N . VAL A 1 318 ? 16.711 9.954 -13.397 1.00 68.88 318 VAL A N 1
ATOM 2430 C CA . VAL A 1 318 ? 16.499 9.470 -14.765 1.00 68.88 318 VAL A CA 1
ATOM 2431 C C . VAL A 1 318 ? 16.751 7.957 -14.813 1.00 68.88 318 VAL A C 1
ATOM 2433 O O . VAL A 1 318 ? 17.803 7.510 -14.353 1.00 68.88 318 VAL A O 1
ATOM 2436 N N . PRO A 1 319 ? 15.820 7.150 -15.355 1.00 70.31 319 PRO A N 1
ATOM 2437 C CA . PRO A 1 319 ? 16.024 5.714 -15.534 1.00 70.31 319 PRO A CA 1
ATOM 2438 C C . PRO A 1 319 ? 17.276 5.391 -16.353 1.00 70.31 319 PRO A C 1
ATOM 2440 O O . PRO A 1 319 ? 17.619 6.121 -17.286 1.00 70.31 319 PRO A O 1
ATOM 2443 N N . ALA A 1 320 ? 17.918 4.263 -16.038 1.00 65.50 320 ALA A N 1
ATOM 2444 C CA . ALA A 1 320 ? 19.155 3.838 -16.686 1.00 65.50 320 ALA A CA 1
ATOM 2445 C C . ALA A 1 320 ? 19.000 3.721 -18.209 1.00 65.50 320 ALA A C 1
ATOM 2447 O O . ALA A 1 320 ? 19.819 4.252 -18.944 1.00 65.50 320 ALA A O 1
ATOM 2448 N N . GLU A 1 321 ? 17.901 3.136 -18.686 1.00 66.06 321 GLU A N 1
ATOM 2449 C CA . GLU A 1 321 ? 17.593 3.017 -20.118 1.00 66.06 321 GLU A CA 1
ATOM 2450 C C . GLU A 1 321 ? 17.532 4.380 -20.817 1.00 66.06 321 GLU A C 1
ATOM 2452 O O . GLU A 1 321 ? 18.172 4.579 -21.844 1.00 66.06 321 GLU A O 1
ATOM 2457 N N . GLN A 1 322 ? 16.828 5.357 -20.231 1.00 60.53 322 GLN A N 1
ATOM 2458 C CA . GLN A 1 322 ? 16.733 6.707 -20.797 1.00 60.53 322 GLN A CA 1
ATOM 2459 C C . GLN A 1 322 ? 18.081 7.428 -20.772 1.00 60.53 322 GLN A C 1
ATOM 2461 O O . GLN A 1 322 ? 18.411 8.158 -21.707 1.00 60.53 322 GLN A O 1
ATOM 2466 N N . ARG A 1 323 ? 18.879 7.217 -19.720 1.00 80.06 323 ARG A N 1
ATOM 2467 C CA . ARG A 1 323 ? 20.262 7.696 -19.671 1.00 80.06 323 ARG A CA 1
ATOM 2468 C C . ARG A 1 323 ? 21.116 7.023 -20.740 1.00 80.06 323 ARG A C 1
ATOM 2470 O O . ARG A 1 323 ? 21.868 7.726 -21.397 1.00 80.06 323 ARG A O 1
ATOM 2477 N N . PHE A 1 324 ? 20.970 5.724 -20.984 1.00 76.00 324 PHE A N 1
ATOM 2478 C CA . PHE A 1 324 ? 21.698 5.031 -22.047 1.00 76.00 324 PHE A CA 1
ATOM 2479 C C . PHE A 1 324 ? 21.271 5.493 -23.443 1.00 76.00 324 PHE A C 1
ATOM 2481 O O . PHE A 1 324 ? 22.129 5.696 -24.291 1.00 76.00 324 PHE A O 1
ATOM 2488 N N . THR A 1 325 ? 19.997 5.818 -23.667 1.00 72.69 325 THR A N 1
ATOM 2489 C CA . THR A 1 325 ? 19.578 6.494 -24.907 1.00 72.69 325 THR A CA 1
ATOM 2490 C C . THR A 1 325 ? 20.239 7.870 -25.056 1.00 72.69 325 THR A C 1
ATOM 2492 O O . THR A 1 325 ? 20.657 8.246 -26.150 1.00 72.69 325 THR A O 1
ATOM 2495 N N . GLN A 1 326 ? 20.383 8.631 -23.964 1.00 77.94 326 GLN A N 1
ATOM 2496 C CA . GLN A 1 326 ? 21.129 9.897 -23.981 1.00 77.94 326 GLN A CA 1
ATOM 2497 C C . GLN A 1 326 ? 22.626 9.673 -24.241 1.00 77.94 326 GLN A C 1
ATOM 2499 O O . GLN A 1 326 ? 23.232 10.458 -24.965 1.00 77.94 326 GLN A O 1
ATOM 2504 N N . VAL A 1 327 ? 23.213 8.601 -23.696 1.00 79.94 327 VAL A N 1
ATOM 2505 C CA . VAL A 1 327 ? 24.604 8.186 -23.948 1.00 79.94 327 VAL A CA 1
ATOM 2506 C C . VAL A 1 327 ? 24.800 7.898 -25.432 1.00 79.94 327 VAL A C 1
ATOM 2508 O O . VAL A 1 327 ? 25.706 8.465 -26.033 1.00 79.94 327 VAL A O 1
ATOM 2511 N N . GLU A 1 328 ? 23.936 7.081 -26.035 1.00 76.44 328 GLU A N 1
ATOM 2512 C CA . GLU A 1 328 ? 23.986 6.744 -27.461 1.00 76.44 328 GLU A CA 1
ATOM 2513 C C . GLU A 1 328 ? 23.850 7.995 -28.337 1.00 76.44 328 GLU A C 1
ATOM 2515 O O . GLU A 1 328 ? 24.647 8.208 -29.252 1.00 76.44 328 GLU A O 1
ATOM 2520 N N . ALA A 1 329 ? 22.895 8.876 -28.024 1.00 78.56 329 ALA A N 1
ATOM 2521 C CA . ALA A 1 329 ? 22.724 10.140 -28.735 1.00 78.56 329 ALA A CA 1
ATOM 2522 C C . ALA A 1 329 ? 23.963 11.046 -28.602 1.00 78.56 329 ALA A C 1
ATOM 2524 O O . ALA A 1 329 ? 24.435 11.608 -29.591 1.00 78.56 329 ALA A O 1
ATOM 2525 N N . ALA A 1 330 ? 24.537 11.161 -27.401 1.00 82.44 330 ALA A N 1
ATOM 2526 C CA . ALA A 1 330 ? 25.746 11.947 -27.159 1.00 82.44 330 ALA A CA 1
ATOM 2527 C C . ALA A 1 330 ? 26.975 11.359 -27.876 1.00 82.44 330 ALA A C 1
ATOM 2529 O O . ALA A 1 330 ? 27.806 12.108 -28.394 1.00 82.44 330 ALA A O 1
ATOM 2530 N N . GLN A 1 331 ? 27.084 10.030 -27.950 1.00 77.94 331 GLN A N 1
ATOM 2531 C CA . GLN A 1 331 ? 28.127 9.340 -28.711 1.00 77.94 331 GLN A CA 1
ATOM 2532 C C . GLN A 1 331 ? 27.996 9.606 -30.214 1.00 77.94 331 GLN A C 1
ATOM 2534 O O . GLN A 1 331 ? 29.004 9.890 -30.861 1.00 77.94 331 GLN A O 1
ATOM 2539 N N . GLN A 1 332 ? 26.777 9.577 -30.764 1.00 74.06 332 GLN A N 1
ATOM 2540 C CA . GLN A 1 332 ? 26.523 9.891 -32.175 1.00 74.06 332 GLN A CA 1
ATOM 2541 C C . GLN A 1 332 ? 26.902 11.336 -32.510 1.00 74.06 332 GLN A C 1
ATOM 2543 O O . GLN A 1 332 ? 27.653 11.562 -33.457 1.00 74.06 332 GLN A O 1
ATOM 2548 N N . VAL A 1 333 ? 26.474 12.302 -31.689 1.00 82.06 333 VAL A N 1
ATOM 2549 C CA . VAL A 1 333 ? 26.841 13.718 -31.868 1.00 82.06 333 VAL A CA 1
ATOM 2550 C C . VAL A 1 333 ? 28.361 13.891 -31.856 1.00 82.06 333 VAL A C 1
ATOM 2552 O O . VAL A 1 333 ? 28.916 14.524 -32.753 1.00 82.06 333 VAL A O 1
ATOM 2555 N N . LYS A 1 334 ? 29.064 13.266 -30.903 1.00 71.81 334 LYS A N 1
ATOM 2556 C CA . LYS A 1 334 ? 30.533 13.320 -30.858 1.00 71.81 334 LYS A CA 1
ATOM 2557 C C . LYS A 1 334 ? 31.196 12.662 -32.062 1.00 71.81 334 LYS A C 1
ATOM 2559 O O . LYS A 1 334 ? 32.197 13.178 -32.555 1.00 71.81 334 LYS A O 1
ATOM 2564 N N . ALA A 1 335 ? 30.669 11.538 -32.542 1.00 66.00 335 ALA A N 1
ATOM 2565 C CA . ALA A 1 335 ? 31.191 10.876 -33.731 1.00 66.00 335 ALA A CA 1
ATOM 2566 C C . ALA A 1 335 ? 31.049 11.770 -34.976 1.00 66.00 335 ALA A C 1
ATOM 2568 O O . ALA A 1 335 ? 31.995 11.886 -35.756 1.00 66.00 335 ALA A O 1
ATOM 2569 N N . GLU A 1 336 ? 29.916 12.458 -35.132 1.00 70.88 336 GLU A N 1
ATOM 2570 C CA . GLU A 1 336 ? 29.692 13.418 -36.218 1.00 70.88 336 GLU A CA 1
ATOM 2571 C C . GLU A 1 336 ? 30.602 14.650 -36.115 1.00 70.88 336 GLU A C 1
ATOM 2573 O O . GLU A 1 336 ? 31.148 15.098 -37.126 1.00 70.88 336 GLU A O 1
ATOM 2578 N N . GLU A 1 337 ? 30.815 15.188 -34.911 1.00 73.44 337 GLU A N 1
ATOM 2579 C CA . GLU A 1 337 ? 31.750 16.295 -34.675 1.00 73.44 337 GLU A CA 1
ATOM 2580 C C . GLU A 1 337 ? 33.190 15.910 -35.027 1.00 73.44 337 GLU A C 1
ATOM 2582 O O . GLU A 1 337 ? 33.879 16.669 -35.710 1.00 73.44 337 GLU A O 1
ATOM 2587 N N . ILE A 1 338 ? 33.629 14.715 -34.619 1.00 65.12 338 ILE A N 1
ATOM 2588 C CA . ILE A 1 338 ? 34.954 14.172 -34.943 1.00 65.12 338 ILE A CA 1
ATOM 2589 C C . ILE A 1 338 ? 35.104 13.953 -36.457 1.00 65.12 338 ILE A C 1
ATOM 2591 O O . ILE A 1 338 ? 36.166 14.218 -37.018 1.00 65.12 338 ILE A O 1
ATOM 2595 N N . GLN A 1 339 ? 34.058 13.499 -37.150 1.00 65.69 339 GLN A N 1
ATOM 2596 C CA . GLN A 1 339 ? 34.090 13.357 -38.609 1.00 65.69 339 GLN A CA 1
ATOM 2597 C C . GLN A 1 339 ? 34.131 14.715 -39.321 1.00 65.69 339 GLN A C 1
ATOM 2599 O O . GLN A 1 339 ? 34.877 14.880 -40.288 1.00 65.69 339 GLN A O 1
ATOM 2604 N N . ARG A 1 340 ? 33.365 15.705 -38.847 1.00 72.50 340 ARG A N 1
ATOM 2605 C CA . ARG A 1 340 ? 33.374 17.068 -39.402 1.00 72.50 340 ARG A CA 1
ATOM 2606 C C . ARG A 1 340 ? 34.710 17.767 -39.184 1.00 72.50 340 ARG A C 1
ATOM 2608 O O . ARG A 1 340 ? 35.195 18.411 -40.112 1.00 72.50 340 ARG A O 1
ATOM 2615 N N . SER A 1 341 ? 35.313 17.635 -38.003 1.00 67.44 341 SER A N 1
ATOM 2616 C CA . SER A 1 341 ? 36.630 18.211 -37.720 1.00 67.44 341 SER A CA 1
ATOM 2617 C C . SER A 1 341 ? 37.714 17.560 -38.577 1.00 67.44 341 SER A C 1
ATOM 2619 O O . SER A 1 341 ? 38.480 18.282 -39.207 1.00 67.44 341 SER A O 1
ATOM 2621 N N . GLN A 1 342 ? 37.698 16.232 -38.744 1.00 59.72 342 GLN A N 1
ATOM 2622 C CA . GLN A 1 342 ? 38.603 15.540 -39.671 1.00 59.72 342 GLN A CA 1
ATOM 2623 C C . GLN A 1 342 ? 38.411 15.990 -41.128 1.00 59.72 342 GLN A C 1
ATOM 2625 O O . GLN A 1 342 ? 39.389 16.219 -41.833 1.00 59.72 342 GLN A O 1
ATOM 2630 N N . GLN A 1 343 ? 37.173 16.186 -41.598 1.00 65.31 343 GLN A N 1
ATOM 2631 C CA . GLN A 1 343 ? 36.923 16.712 -42.948 1.00 65.31 343 GLN A CA 1
ATOM 2632 C C . GLN A 1 343 ? 37.411 18.157 -43.116 1.00 65.31 343 GLN A C 1
ATOM 2634 O O . GLN A 1 343 ? 37.956 18.502 -44.167 1.00 65.31 343 GLN A O 1
ATOM 2639 N N . GLN A 1 344 ? 37.255 19.005 -42.096 1.00 65.19 344 GLN A N 1
ATOM 2640 C CA . GLN A 1 344 ? 37.773 20.375 -42.111 1.00 65.19 344 GLN A CA 1
ATOM 2641 C C . GLN A 1 344 ? 39.305 20.414 -42.065 1.00 65.19 344 GLN A C 1
ATOM 2643 O O . GLN A 1 344 ? 39.904 21.227 -42.766 1.00 65.19 344 GLN A O 1
ATOM 2648 N N . GLU A 1 345 ? 39.944 19.511 -41.322 1.00 59.00 345 GLU A N 1
ATOM 2649 C CA . GLU A 1 345 ? 41.403 19.401 -41.215 1.00 59.00 345 GLU A CA 1
ATOM 2650 C C . GLU A 1 345 ? 42.029 18.834 -42.505 1.00 59.00 345 GLU A C 1
ATOM 2652 O O . GLU A 1 345 ? 43.043 19.346 -42.985 1.00 59.00 345 GLU A O 1
ATOM 2657 N N . VAL A 1 346 ? 41.368 17.869 -43.160 1.00 59.50 346 VAL A N 1
ATOM 2658 C CA . VAL A 1 346 ? 41.733 17.379 -44.507 1.00 59.50 346 VAL A CA 1
ATOM 2659 C C . VAL A 1 346 ? 41.527 18.468 -45.569 1.00 59.50 346 VAL A C 1
ATOM 2661 O O . VAL A 1 346 ? 42.353 18.627 -46.467 1.00 59.50 346 VAL A O 1
ATOM 2664 N N . THR A 1 347 ? 40.474 19.281 -45.448 1.00 58.47 347 THR A N 1
ATOM 2665 C CA . THR A 1 347 ? 40.235 20.407 -46.366 1.00 58.47 347 THR A CA 1
ATOM 2666 C C . THR A 1 347 ? 41.253 21.537 -46.154 1.00 58.47 347 THR A C 1
ATOM 2668 O O . THR A 1 347 ? 41.719 22.116 -47.134 1.00 58.47 347 THR A O 1
ATOM 2671 N N . GLN A 1 348 ? 41.672 21.831 -44.914 1.00 54.53 348 GLN A N 1
ATOM 2672 C CA . GLN A 1 348 ? 42.722 22.822 -44.607 1.00 54.53 348 GLN A CA 1
ATOM 2673 C C . GLN A 1 348 ? 44.130 22.362 -45.015 1.00 54.53 348 GLN A C 1
ATOM 2675 O O . GLN A 1 348 ? 44.909 23.159 -45.539 1.00 54.53 348 GLN A O 1
ATOM 2680 N N . THR A 1 349 ? 44.455 21.077 -44.856 1.00 52.84 349 THR A N 1
ATOM 2681 C CA . THR A 1 349 ? 45.748 20.522 -45.302 1.00 52.84 349 THR A CA 1
ATOM 2682 C C . THR A 1 349 ? 45.851 20.405 -46.826 1.00 52.84 349 THR A C 1
ATOM 2684 O O . THR A 1 349 ? 46.946 20.547 -47.366 1.00 52.84 349 THR A O 1
ATOM 2687 N N . GLN A 1 350 ? 44.731 20.258 -47.545 1.00 52.56 350 GLN A N 1
ATOM 2688 C CA . GLN A 1 350 ? 44.696 20.347 -49.015 1.00 52.56 350 GLN A CA 1
ATOM 2689 C C . GLN A 1 350 ? 44.639 21.785 -49.559 1.00 52.56 350 GLN A C 1
ATOM 2691 O O . GLN A 1 350 ? 44.951 22.006 -50.728 1.00 52.56 350 GLN A O 1
ATOM 2696 N N . SER A 1 351 ? 44.282 22.776 -48.735 1.00 48.25 351 SER A N 1
ATOM 2697 C CA . SER A 1 351 ? 44.214 24.195 -49.122 1.00 48.25 351 SER A CA 1
ATOM 2698 C C . SER A 1 351 ? 45.378 25.038 -48.598 1.00 48.25 351 SER A C 1
ATOM 2700 O O . SER A 1 351 ? 45.289 26.264 -48.567 1.00 48.25 351 SER A O 1
ATOM 2702 N N . THR A 1 352 ? 46.514 24.408 -48.286 1.00 43.53 352 THR A N 1
ATOM 2703 C CA . THR A 1 352 ? 47.806 25.105 -48.267 1.00 43.53 352 THR A CA 1
ATOM 2704 C C . THR A 1 352 ? 48.515 24.832 -49.598 1.00 43.53 352 THR A C 1
ATOM 2706 O O . THR A 1 352 ? 49.210 23.822 -49.718 1.00 43.53 352 THR A O 1
ATOM 2709 N N . PRO A 1 353 ? 48.357 25.680 -50.638 1.00 46.28 353 PRO A N 1
ATOM 2710 C CA . PRO A 1 353 ? 49.208 25.589 -51.808 1.00 46.28 353 PRO A CA 1
ATOM 2711 C C . PRO A 1 353 ? 50.639 25.833 -51.352 1.00 46.28 353 PRO A C 1
ATOM 2713 O O . PRO A 1 353 ? 50.935 26.842 -50.704 1.00 46.28 353 PRO A O 1
ATOM 2716 N N . GLY A 1 354 ? 51.521 24.906 -51.712 1.00 45.62 354 GLY A N 1
ATOM 2717 C CA . GLY A 1 354 ? 52.952 25.112 -51.628 1.00 45.62 354 GLY A CA 1
ATOM 2718 C C . GLY A 1 354 ? 53.309 26.453 -52.256 1.00 45.62 354 GLY A C 1
ATOM 2719 O O . GLY A 1 354 ? 53.167 26.657 -53.462 1.00 45.62 354 GLY A 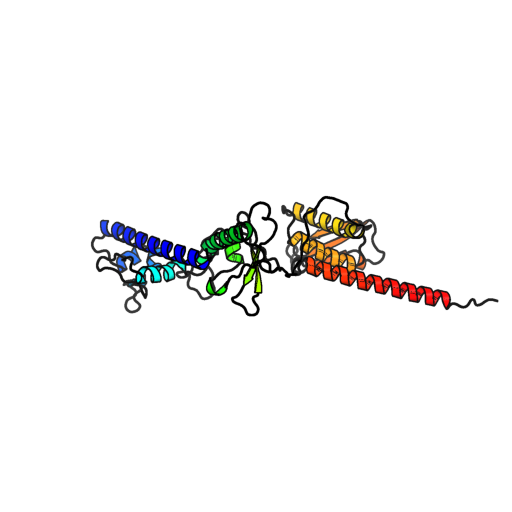O 1
ATOM 2720 N N . ARG A 1 355 ? 53.791 27.377 -51.428 1.00 40.06 355 ARG A N 1
ATOM 2721 C CA . ARG A 1 355 ? 54.575 28.503 -51.911 1.00 40.06 355 ARG A CA 1
ATOM 2722 C C . ARG A 1 355 ? 55.967 27.943 -52.202 1.00 40.06 355 ARG A C 1
ATOM 2724 O O . ARG A 1 355 ? 56.829 27.922 -51.331 1.00 40.06 355 ARG A O 1
ATOM 2731 N N . SER A 1 356 ? 56.126 27.376 -53.396 1.00 46.34 356 SER A N 1
ATOM 2732 C CA . SER A 1 356 ? 57.436 27.046 -53.950 1.00 46.34 356 SER A CA 1
ATOM 2733 C C . SER A 1 356 ? 58.097 28.310 -54.492 1.00 46.34 356 SER A C 1
ATOM 2735 O O . SER A 1 356 ? 57.495 28.997 -55.317 1.00 46.34 356 SER A O 1
ATOM 2737 N N . LEU A 1 357 ? 59.357 28.465 -54.066 1.00 39.38 357 LEU A N 1
ATOM 2738 C CA . LEU A 1 357 ? 60.454 29.307 -54.566 1.00 39.38 357 LEU A CA 1
ATOM 2739 C C . LEU A 1 357 ? 60.430 30.799 -54.211 1.00 39.38 357 LEU A C 1
ATOM 2741 O O . LEU A 1 357 ? 59.516 31.533 -54.645 1.00 39.38 357 LEU A O 1
#

pLDDT: mean 79.14, std 17.54, range [27.36, 98.56]

Foldseek 3Di:
DPLVVQLVVVLLVQLVVLLVVQQVVLVVVCVVPVQDDLLNVVVPPDLSSVLFWAQDPVHRSRIDGDPQFDADPSRRGDSDPSSSVSSSQSAQVAAFPPPPPDDRSSHWQDADRRRGGNLLLSSLVSVLVVQVCCVVPFDDDPNHGDAAEDQCVVSVHDLLSNLLSFHAHDPPCQQPWDKHWHVVDVVTAIFTHHGRNPPSGDDGDDDDDDDDDDDDDDDDDDDDDVCLVLVVLLVQLQVVCVVVVHHDDQLSLLLSLLVLLLCLLLVPDSPFDKHKAWDDDDPVDHTQQKIKIFGDPPADPDPVSGMDMDTSCVSRVDGNVVSVVSSVVSNVVVVVVVVVVVVVVVVVVVPPPDPDD

Organism: NCBI:txid56454

Sequence (357 aa):
MPVETLLASNRQDEAKAQIAGWNALVDKVRQSNPAVDLTAMRSHGNGRVHDFIEANPSNPRQAQARPGITFNSDGSLPMTPQNVAAQGTYYFDKRPQGTQGIPANQTTGIGYHGDSDYTNYYGAGAVSRAIAIDNAYAHAVGNVAPQMHLDMQRLRFSEPLLEHNGITLPQGNTANPHPYWNTSTTPPTPGLFQHTQVSHQHISPTLVFTPQLGGVISPSEPSPPDNALLEKVRHGVNELDRQAGKSWDDNSERLSASLMLMAVEKGFKAEDDLKFGFNTPTDKLGGGEVLHMWRADHVSPDPAANRVHMTTQEALSVPAEQRFTQVEAAQQVKAEEIQRSQQQEVTQTQSTPGRSL